Protein 3RKG (pdb70)

Sequence (258 aa):
KQLLSLKPISASDSSLFISSCTVFNSKGNIISMSEKFPKWSFLTEEHSLFPRDLRKKIDNSSIDIIPTTIMCKPNCIVINLLHIKALIERDKVYVFDTTNPSAAAKLSSVLMMYDLESKLSSTKNNSQFYEHRALESSIFINVMSSALETDFKLHSQIICIQILNDDLENEVNRLKLRHLLIKSKDLTLFYQKTLLIRDLLDELLENDDDLANMYLTVKKSSPKDNFSSDLEMLIETYYTQCCDEYVQQQSSESSLIQDIKSSTEEIVNIIILDANR

Organism: Saccharomyces cerevisiae (strain ATCC 204508 / S288c) (NCBI:txid559292)

B-factor: mean 26.26, std 14.29, range [9.57, 94.05]

CATH classification: 2.40.128.330 (+1 more: 1.20.58.340)

InterPro domains:
  IPR039204 Magnesium transporter MRS2-like [PF22099] (65-305)
  IPR039204 Magnesium transporter MRS2-like [PTHR13890] (59-361)
  IPR039204 Magnesium transporter MRS2-like [cd12823] (66-374)

Radius of gyration: 22.18 Å; Cα contacts (8 Å, |Δi|>4): 342; chains: 1; bounding box: 46×64×70 Å

Structure (mmCIF, N/CA/C/O backbone):
data_3RKG
#
_entry.id   3RKG
#
_cell.length_a   54.880
_cell.length_b   61.880
_cell.length_c   85.450
_cell.angle_alpha   90.00
_cell.angle_beta   90.00
_cell.angle_gamma   90.00
#
_symmetry.space_group_name_H-M   'P 21 21 21'
#
loop_
_entity.id
_entity.type
_entity.pdbx_description
1 polymer 'Magnesium transporter MRS2, mitochondrial'
2 non-polymer 1,2-ETHANEDIOL
3 water water
#
loop_
_atom_site.group_PDB
_atom_site.id
_atom_site.type_symbol
_atom_site.label_atom_id
_atom_site.label_alt_id
_atom_site.label_comp_id
_atom_site.label_asym_id
_atom_site.label_entity_id
_atom_site.label_seq_id
_atom_site.pdbx_PDB_ins_code
_atom_site.Cartn_x
_atom_site.Cartn_y
_atom_site.Cartn_z
_atom_site.occupancy
_atom_site.B_iso_or_equiv
_atom_site.auth_seq_id
_atom_site.auth_comp_id
_atom_site.auth_asym_id
_atom_site.auth_atom_id
_atom_site.pdbx_PDB_model_num
ATOM 1 N N . LYS A 1 1 ? -16.473 -28.934 -23.678 1.00 55.18 48 LYS A N 1
ATOM 2 C CA . LYS A 1 1 ? -16.535 -30.036 -24.630 1.00 59.08 48 LYS A CA 1
ATOM 3 C C . LYS A 1 1 ? -17.977 -30.390 -24.980 1.00 36.42 48 LYS A C 1
ATOM 4 O O . LYS A 1 1 ? -18.389 -30.285 -26.137 1.00 46.25 48 LYS A O 1
ATOM 10 N N . GLN A 1 2 ? -18.740 -30.807 -23.974 1.00 38.93 49 GLN A N 1
ATOM 11 C CA . GLN A 1 2 ? -20.103 -31.280 -24.193 1.00 29.31 49 GLN A CA 1
ATOM 12 C C . GLN A 1 2 ? -21.159 -30.389 -23.550 1.00 31.14 49 GLN A C 1
ATOM 13 O O . GLN A 1 2 ? -20.884 -29.658 -22.597 1.00 46.78 49 GLN A O 1
ATOM 19 N N . LEU A 1 3 ? -22.376 -30.469 -24.081 1.00 30.75 50 LEU A N 1
ATOM 20 C CA . LEU A 1 3 ? -23.498 -29.698 -23.562 1.00 36.17 50 LEU A CA 1
ATOM 21 C C . LEU A 1 3 ? -24.023 -30.301 -22.266 1.00 47.35 50 LEU A C 1
ATOM 22 O O . LEU A 1 3 ? -24.227 -31.513 -22.168 1.00 29.59 50 LEU A O 1
ATOM 27 N N . LEU A 1 4 ? -24.238 -29.447 -21.274 1.00 40.24 51 LEU A N 1
ATOM 28 C CA . LEU A 1 4 ? -24.823 -29.858 -20.007 1.00 31.92 51 LEU A CA 1
ATOM 29 C C . LEU A 1 4 ? -25.854 -28.811 -19.645 1.00 23.56 51 LEU A C 1
ATOM 30 O O . LEU A 1 4 ? -25.823 -27.702 -20.175 1.00 33.50 51 LEU A O 1
ATOM 35 N N . SER A 1 5 ? -26.770 -29.150 -18.747 1.00 26.32 52 SER A N 1
ATOM 36 C CA . SER A 1 5 ? -27.683 -28.148 -18.219 1.00 20.86 52 SER A CA 1
ATOM 37 C C . SER A 1 5 ? -26.865 -26.987 -17.660 1.00 23.74 52 SER A C 1
ATOM 38 O O . SER A 1 5 ? -25.855 -27.199 -16.989 1.00 21.39 52 SER A O 1
ATOM 41 N N . LEU A 1 6 ? -27.284 -25.765 -17.967 1.00 21.01 53 LEU A N 1
ATOM 42 C CA . LEU A 1 6 ? -26.580 -24.572 -17.509 1.00 18.07 53 LEU A CA 1
ATOM 43 C C . LEU A 1 6 ? -27.005 -24.201 -16.089 1.00 25.36 53 LEU A C 1
ATOM 44 O O . LEU A 1 6 ? -28.099 -24.556 -15.648 1.00 22.33 53 LEU A O 1
ATOM 49 N N . LYS A 1 7 ? -26.133 -23.496 -15.374 1.00 21.08 54 LYS A N 1
ATOM 50 C CA . LYS A 1 7 ? -26.486 -22.941 -14.074 1.00 20.77 54 LYS A CA 1
ATOM 51 C C . LYS A 1 7 ? -27.668 -21.994 -14.253 1.00 21.61 54 LYS A C 1
ATOM 52 O O . LYS A 1 7 ? -27.710 -21.233 -15.217 1.00 22.44 54 LYS A O 1
ATOM 58 N N . PRO A 1 8 ? -28.646 -22.050 -13.334 1.00 18.45 55 PRO A N 1
ATOM 59 C CA . PRO A 1 8 ? -29.818 -21.170 -13.419 1.00 20.16 55 PRO A CA 1
ATOM 60 C C . PRO A 1 8 ? -29.419 -19.697 -13.439 1.00 22.90 55 PRO A C 1
ATOM 61 O O . PRO A 1 8 ? -28.560 -19.292 -12.658 1.00 24.79 55 PRO A O 1
ATOM 65 N N . ILE A 1 9 ? -30.042 -18.916 -14.318 1.00 19.22 56 ILE A N 1
ATOM 66 C CA . ILE A 1 9 ? -29.775 -17.484 -14.434 1.00 19.19 56 ILE A CA 1
ATOM 67 C C . ILE A 1 9 ? -31.076 -16.705 -14.594 1.00 19.67 56 ILE A C 1
ATOM 68 O O . ILE A 1 9 ? -32.064 -17.242 -15.084 1.00 22.95 56 ILE A O 1
ATOM 73 N N . SER A 1 10 ? -31.071 -15.434 -14.198 1.00 24.92 57 SER A N 1
ATOM 74 C CA . SER A 1 10 ? -32.297 -14.640 -14.214 1.00 27.91 57 SER A CA 1
ATOM 75 C C . SER A 1 10 ? -32.715 -14.244 -15.630 1.00 24.79 57 SER A C 1
ATOM 76 O O . SER A 1 10 ? -33.899 -14.034 -15.899 1.00 41.87 57 SER A O 1
ATOM 79 N N . ALA A 1 11 ? -31.743 -14.157 -16.534 1.00 24.74 58 ALA A N 1
ATOM 80 C CA . ALA A 1 11 ? -32.022 -13.738 -17.905 1.00 31.80 58 ALA A CA 1
ATOM 81 C C . ALA A 1 11 ? -30.986 -14.279 -18.883 1.00 29.85 58 ALA A C 1
ATOM 82 O O . ALA A 1 11 ? -29.781 -14.149 -18.665 1.00 47.35 58 ALA A O 1
ATOM 84 N N . SER A 1 12 ? -31.462 -14.889 -19.963 1.00 32.70 59 SER A N 1
ATOM 85 C CA . SER A 1 12 ? -30.560 -15.509 -20.922 1.00 43.95 59 SER A CA 1
ATOM 86 C C . SER A 1 12 ? -29.725 -14.467 -21.666 1.00 44.86 59 SER A C 1
ATOM 87 O O . SER A 1 12 ? -28.772 -14.814 -22.356 1.00 26.41 59 SER A O 1
ATOM 90 N N . ASP A 1 13 ? -30.080 -13.193 -21.5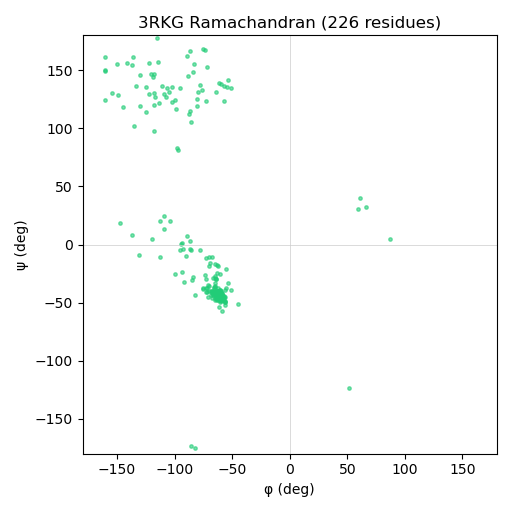17 1.00 50.29 60 ASP A N 1
ATOM 91 C CA . ASP A 1 13 ? -29.277 -12.113 -22.078 1.00 45.85 60 ASP A CA 1
ATOM 92 C C . ASP A 1 13 ? -27.897 -12.130 -21.429 1.00 40.74 60 ASP A C 1
ATOM 93 O O . ASP A 1 13 ? -26.945 -11.564 -21.953 1.00 28.77 60 ASP A O 1
ATOM 98 N N . SER A 1 14 ? -27.801 -12.793 -20.283 1.00 31.90 61 SER A N 1
ATOM 99 C CA A SER A 1 14 ? -26.550 -12.871 -19.540 0.55 29.77 61 SER A CA 1
ATOM 100 C CA B SER A 1 14 ? -26.548 -12.864 -19.542 0.45 29.99 61 SER A CA 1
ATOM 101 C C . SER A 1 14 ? -25.498 -13.723 -20.250 1.00 21.82 61 SER A C 1
ATOM 102 O O . SER A 1 14 ? -24.347 -13.773 -19.825 1.00 22.55 61 SER A O 1
ATOM 107 N N . LEU A 1 15 ? -25.896 -14.400 -21.327 1.00 18.07 62 LEU A N 1
ATOM 108 C CA . LEU A 1 15 ? -24.951 -15.189 -22.125 1.00 14.39 62 LEU A CA 1
ATOM 109 C C . LEU A 1 15 ? -24.248 -14.326 -23.175 1.00 14.48 62 LEU A C 1
ATOM 110 O O . LEU A 1 15 ? -23.347 -14.792 -23.883 1.00 14.68 62 LEU A O 1
ATOM 115 N N . PHE A 1 16 ? -24.667 -13.069 -23.267 1.00 14.81 63 PHE A N 1
ATOM 116 C CA . PHE A 1 16 ? -24.169 -12.147 -24.282 1.00 14.36 63 PHE A CA 1
ATOM 117 C C . PHE A 1 16 ? -23.552 -10.910 -23.652 1.00 16.12 63 PHE A C 1
ATOM 118 O O . PHE A 1 16 ? -23.868 -10.558 -22.518 1.00 20.11 63 PHE A O 1
ATOM 126 N N . ILE A 1 17 ? -22.653 -10.269 -24.393 1.00 15.06 64 ILE A N 1
ATOM 127 C CA . ILE A 1 17 ? -22.283 -8.890 -24.109 1.00 16.90 64 ILE A CA 1
ATOM 128 C C . ILE A 1 17 ? -22.898 -8.039 -25.210 1.00 17.27 64 ILE A C 1
ATOM 129 O O . ILE A 1 17 ? -23.162 -8.526 -26.309 1.00 21.03 64 ILE A O 1
ATOM 134 N N A SER A 1 18 ? -23.160 -6.779 -24.909 0.57 13.89 65 SER A N 1
ATOM 135 N N B SER A 1 18 ? -23.114 -6.766 -24.899 0.43 20.00 65 SER A N 1
ATOM 136 C CA A SER A 1 18 ? -23.737 -5.889 -25.899 0.57 16.71 65 SER A CA 1
ATOM 137 C CA B SER A 1 18 ? -23.774 -5.833 -25.805 0.43 17.99 65 SER A CA 1
ATOM 138 C C A SER A 1 18 ? -22.839 -4.680 -26.076 0.57 19.15 65 SER A C 1
ATOM 139 C C B SER A 1 18 ? -22.883 -4.616 -26.042 0.43 11.91 65 SER A C 1
ATOM 140 O O A SER A 1 18 ? -22.126 -4.279 -25.153 0.57 13.25 65 SER A O 1
ATOM 141 O O B SER A 1 18 ? -22.214 -4.143 -25.121 0.43 20.42 65 SER A O 1
ATOM 146 N N . CYS A 1 19 ? -22.867 -4.109 -27.272 1.00 14.04 66 CYS A N 1
ATOM 147 C CA . CYS A 1 19 ? -21.959 -3.015 -27.603 1.00 13.84 66 CYS A CA 1
ATOM 148 C C . CYS A 1 19 ? -22.394 -2.188 -28.802 1.00 13.89 66 CYS A C 1
ATOM 149 O O . CYS A 1 19 ? -23.331 -2.538 -29.525 1.00 16.05 66 CYS A O 1
ATOM 152 N N . THR A 1 20 ? -21.691 -1.080 -28.990 1.00 11.89 67 THR A N 1
ATOM 153 C CA . THR A 1 20 ? -21.820 -0.244 -30.173 1.00 12.93 67 THR A CA 1
ATOM 154 C C . THR A 1 20 ? -20.625 -0.550 -31.058 1.00 12.61 67 THR A C 1
ATOM 155 O O . THR A 1 20 ? -19.490 -0.670 -30.572 1.00 12.59 67 THR A O 1
ATOM 159 N N . VAL A 1 21 ? -20.883 -0.700 -32.352 1.00 12.76 68 VAL A N 1
ATOM 160 C CA . VAL A 1 21 ? -19.849 -1.064 -33.307 1.00 13.56 68 VAL A CA 1
ATOM 161 C C . VAL A 1 21 ? -19.650 0.031 -34.358 1.00 15.29 68 VAL A C 1
ATOM 162 O O . VAL A 1 21 ? -20.615 0.538 -34.941 1.00 15.67 68 VAL A O 1
ATOM 166 N N . PHE A 1 22 ? -18.388 0.402 -34.558 1.00 14.57 69 PHE A N 1
ATOM 167 C CA . PHE A 1 22 ? -17.982 1.371 -35.569 1.00 15.54 69 PHE A CA 1
ATOM 168 C C . PHE A 1 22 ? -17.303 0.630 -36.710 1.00 17.37 69 PHE A C 1
ATOM 169 O O . PHE A 1 22 ? -16.462 -0.235 -36.462 1.00 15.67 69 PHE A O 1
ATOM 177 N N . ASN A 1 23 ? -17.651 0.970 -37.951 1.00 16.32 70 ASN A N 1
ATOM 178 C CA . ASN A 1 23 ? -17.061 0.313 -39.111 1.00 18.29 70 ASN A CA 1
ATOM 179 C C . ASN A 1 23 ? -15.747 0.962 -39.541 1.00 18.79 70 ASN A C 1
ATOM 180 O O . ASN A 1 23 ? -15.234 1.850 -38.858 1.00 20.09 70 ASN A O 1
ATOM 185 N N . SER A 1 24 ? -15.209 0.520 -40.672 1.00 21.60 71 SER A N 1
ATOM 186 C CA . SER A 1 24 ? -13.895 0.969 -41.115 1.00 24.13 71 SER A CA 1
ATOM 187 C C . SER A 1 24 ? -13.910 2.426 -41.566 1.00 24.43 71 SER A C 1
ATOM 188 O O . SER A 1 24 ? -12.860 3.063 -41.655 1.00 30.27 71 SER A O 1
ATOM 191 N N . LYS A 1 25 ? -15.101 2.942 -41.863 1.00 22.58 72 LYS A N 1
ATOM 192 C CA . LYS A 1 25 ? -15.265 4.347 -42.222 1.00 24.74 72 LYS A CA 1
ATOM 193 C C . LYS A 1 25 ? -15.435 5.226 -40.991 1.00 26.16 72 LYS A C 1
ATOM 194 O O . LYS A 1 25 ? -15.508 6.448 -41.099 1.00 31.04 72 LYS A O 1
ATOM 200 N N . GLY A 1 26 ? -15.493 4.599 -39.820 1.00 21.00 73 GLY A N 1
ATOM 201 C CA . GLY A 1 26 ? -15.660 5.324 -38.574 1.00 19.90 73 GLY A CA 1
ATOM 202 C C . GLY A 1 26 ? -17.110 5.592 -38.217 1.00 21.41 73 GLY A C 1
ATOM 203 O O . GLY A 1 26 ? -17.393 6.273 -37.230 1.00 26.91 73 GLY A O 1
ATOM 204 N N . ASN A 1 27 ? -18.031 5.052 -39.011 1.00 19.78 74 ASN A N 1
ATOM 205 C CA . ASN A 1 27 ? -19.457 5.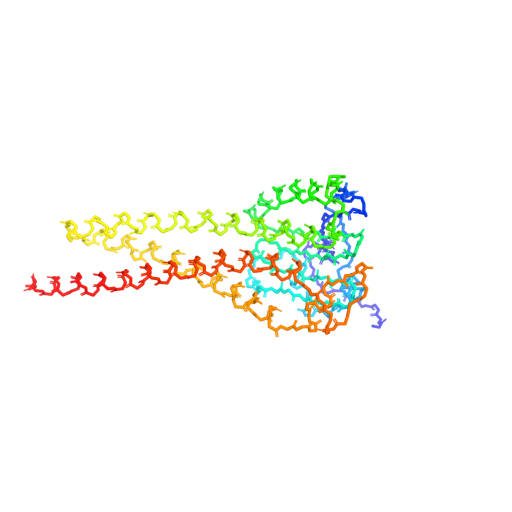234 -38.760 1.00 21.48 74 ASN A CA 1
ATOM 206 C C . ASN A 1 27 ? -20.026 4.167 -37.826 1.00 19.77 74 ASN A C 1
ATOM 207 O O . ASN A 1 27 ? -19.600 3.009 -37.854 1.00 19.26 74 ASN A O 1
ATOM 212 N N . ILE A 1 28 ? -20.981 4.565 -36.991 1.00 19.33 75 ILE A N 1
ATOM 213 C CA . ILE A 1 28 ? -21.696 3.626 -36.135 1.00 18.32 75 ILE A CA 1
ATOM 214 C C . ILE A 1 28 ? -22.644 2.789 -36.987 1.00 19.03 75 ILE A C 1
ATOM 215 O O . ILE A 1 28 ? -23.491 3.333 -37.705 1.00 23.48 75 ILE A O 1
ATOM 220 N N . ILE A 1 29 ? -22.492 1.469 -36.920 1.00 18.27 76 ILE A N 1
ATOM 221 C CA . ILE A 1 29 ? -23.312 0.572 -37.727 1.00 21.74 76 ILE A CA 1
ATOM 222 C C . ILE A 1 29 ? -24.266 -0.276 -36.892 1.00 24.21 76 ILE A C 1
ATOM 223 O O . ILE A 1 29 ? -25.157 -0.936 -37.433 1.00 28.71 76 ILE A O 1
ATOM 228 N N . SER A 1 30 ? -24.076 -0.260 -35.577 1.00 18.47 77 SER A N 1
ATOM 229 C CA . SER A 1 30 ? -25.000 -0.935 -34.674 1.00 20.72 77 SER A CA 1
ATOM 230 C C . SER A 1 30 ? -24.877 -0.396 -33.259 1.00 18.46 77 SER A C 1
ATOM 231 O O . SER A 1 30 ? -23.803 0.050 -32.846 1.00 18.22 77 SER A O 1
ATOM 234 N N . MET A 1 31 ? -25.994 -0.423 -32.537 1.00 18.67 78 MET A N 1
ATOM 235 C CA . MET A 1 31 ? -26.025 -0.128 -31.110 1.00 17.90 78 MET A CA 1
ATOM 236 C C . MET A 1 31 ? -26.772 -1.235 -30.373 1.00 15.86 78 MET A C 1
ATOM 237 O O . MET A 1 31 ? -27.705 -1.827 -30.908 1.00 20.89 78 MET A O 1
ATOM 242 N N . SER A 1 32 ? -26.346 -1.532 -29.151 1.00 21.30 79 SER A N 1
ATOM 243 C CA . SER A 1 32 ? -26.955 -2.612 -28.380 1.00 22.00 79 SER A CA 1
ATOM 244 C C . SER A 1 32 ? -26.838 -3.950 -29.109 1.00 20.48 79 SER A C 1
ATOM 245 O O . SER A 1 32 ? -27.701 -4.813 -28.968 1.00 25.55 79 SER A O 1
ATOM 248 N N . GLU A 1 33 ? -25.776 -4.130 -29.892 1.00 17.69 80 GLU A N 1
ATOM 249 C CA . GLU A 1 33 ? -25.602 -5.394 -30.603 1.00 18.96 80 GLU A CA 1
ATOM 250 C C . GLU A 1 33 ? -25.041 -6.469 -29.683 1.00 16.88 80 GLU A C 1
ATOM 251 O O . GLU A 1 33 ? -24.053 -6.252 -28.984 1.00 15.08 80 GLU A O 1
ATOM 257 N N . LYS A 1 34 ? -25.671 -7.637 -29.701 1.00 22.58 81 LYS A N 1
ATOM 258 C CA . LYS A 1 34 ? -25.291 -8.720 -28.810 1.00 18.61 81 LYS A CA 1
ATOM 259 C C . LYS A 1 34 ? -24.334 -9.710 -29.464 1.00 20.70 81 LYS A C 1
ATOM 260 O O . LYS A 1 34 ? -24.547 -10.147 -30.599 1.00 23.20 81 LYS A O 1
ATOM 266 N N . PHE A 1 35 ? -23.290 -10.068 -28.723 1.00 17.07 82 PHE A N 1
ATOM 267 C CA . PHE A 1 35 ? -22.339 -11.088 -29.133 1.00 18.34 82 PHE A CA 1
ATOM 268 C C . PHE A 1 35 ? -22.274 -12.141 -28.039 1.00 15.49 82 PHE A C 1
ATOM 269 O O . PHE A 1 35 ? -22.216 -11.798 -26.861 1.00 15.28 82 PHE A O 1
ATOM 277 N N . PRO A 1 36 ? -22.296 -13.428 -28.422 1.00 15.05 83 PRO A N 1
ATOM 278 C CA . PRO A 1 36 ? -22.150 -14.506 -27.433 1.00 14.29 83 PRO A CA 1
ATOM 279 C C . PRO A 1 36 ? -20.838 -14.303 -26.677 1.00 14.56 83 PRO A C 1
ATOM 280 O O . PRO A 1 36 ? -19.789 -14.221 -27.310 1.00 16.01 83 PRO A O 1
ATOM 284 N N . LYS A 1 37 ? -20.893 -14.212 -25.350 1.00 13.69 84 LYS A N 1
ATOM 285 C CA . LYS A 1 37 ? -19.768 -13.646 -24.597 1.00 13.16 84 LYS A CA 1
ATOM 286 C C . LYS A 1 37 ? -18.509 -14.507 -24.532 1.00 12.56 84 LYS A C 1
ATOM 287 O O . LYS A 1 37 ? -17.396 -13.990 -24.703 1.00 13.70 84 LYS A O 1
ATOM 293 N N . TRP A 1 38 ? -18.662 -15.803 -24.260 1.00 12.79 85 TRP A N 1
ATOM 294 C CA . TRP A 1 38 ? -17.509 -16.699 -24.190 1.00 14.35 85 TRP A CA 1
ATOM 295 C C . TRP A 1 38 ? -16.852 -16.836 -25.562 1.00 13.97 85 TRP A C 1
ATOM 296 O O . TRP A 1 38 ? -15.630 -16.853 -25.683 1.00 14.43 85 TRP A O 1
ATOM 307 N N . SER A 1 39 ? -17.675 -16.929 -26.599 1.00 14.37 86 SER A N 1
ATOM 308 C CA . SER A 1 39 ? -17.162 -17.002 -27.957 1.00 13.66 86 SER A CA 1
ATOM 309 C C . SER A 1 39 ? -16.430 -15.727 -28.333 1.00 14.82 86 SER A C 1
ATOM 310 O O . SER A 1 39 ? -15.346 -15.782 -28.908 1.00 16.62 86 SER A O 1
ATOM 313 N N . PHE A 1 40 ? -17.020 -14.579 -28.002 1.00 12.70 87 PHE A N 1
ATOM 314 C CA . PHE A 1 40 ? -16.413 -13.284 -28.312 1.00 12.27 87 PHE A CA 1
ATOM 315 C C . PH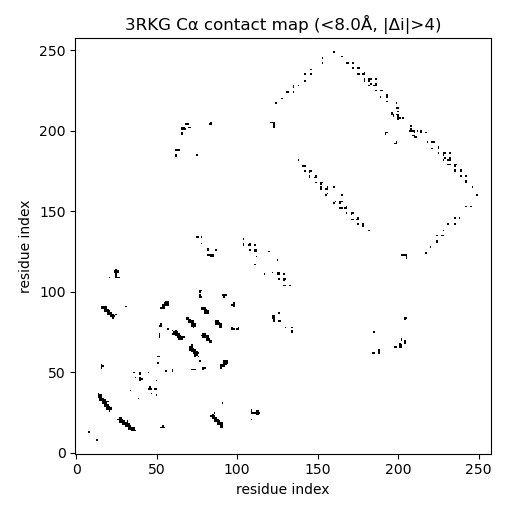E A 1 40 ? -15.038 -13.155 -27.647 1.00 14.46 87 PHE A C 1
ATOM 316 O O . PHE A 1 40 ? -14.072 -12.719 -28.273 1.00 15.17 87 PHE A O 1
ATOM 324 N N . LEU A 1 41 ? -14.944 -13.537 -26.377 1.00 12.68 88 LEU A N 1
ATOM 325 C CA . LEU A 1 41 ? -13.657 -13.514 -25.683 1.00 13.16 88 LEU A CA 1
ATOM 326 C C . LEU A 1 41 ? -12.614 -14.347 -26.427 1.00 12.74 88 LEU A C 1
ATOM 327 O O . LEU A 1 41 ? -11.514 -13.875 -26.716 1.00 15.85 88 LEU A O 1
ATOM 332 N N . THR A 1 42 ? -12.972 -15.589 -26.735 1.00 14.42 89 THR A N 1
ATOM 333 C CA . THR A 1 42 ? -12.092 -16.504 -27.448 1.00 17.41 89 THR A CA 1
ATOM 334 C C . THR A 1 42 ? -11.645 -15.931 -28.797 1.00 18.29 89 THR A C 1
ATOM 335 O O . THR A 1 42 ? -10.470 -16.000 -29.157 1.00 18.56 89 THR A O 1
ATOM 339 N N . GLU A 1 43 ? -12.584 -15.351 -29.537 1.00 17.08 90 GLU A N 1
ATOM 340 C CA A GLU A 1 43 ? -12.288 -14.803 -30.853 0.58 17.53 90 GLU A CA 1
ATOM 341 C CA B GLU A 1 43 ? -12.290 -14.792 -30.852 0.42 17.67 90 GLU A CA 1
ATOM 342 C C . GLU A 1 43 ? -11.260 -13.685 -30.773 1.00 17.03 90 GLU A C 1
ATOM 343 O O . GLU A 1 43 ? -10.478 -13.488 -31.707 1.00 18.89 90 GLU A O 1
ATOM 354 N N . HIS A 1 44 ? -11.277 -12.955 -29.659 1.00 15.73 91 HIS A N 1
ATOM 355 C CA . HIS A 1 44 ? -10.393 -11.808 -29.472 1.00 17.14 91 HIS A CA 1
ATOM 356 C C . HIS A 1 44 ? -9.224 -12.111 -28.542 1.00 16.57 91 HIS A C 1
ATOM 357 O O . HIS A 1 44 ? -8.601 -11.199 -27.997 1.00 20.01 91 HIS A O 1
ATOM 364 N N . SER A 1 45 ? -8.939 -13.403 -28.384 1.00 17.62 92 SER A N 1
ATOM 365 C CA . SER A 1 45 ? -7.771 -13.874 -27.650 1.00 17.70 92 SER A CA 1
ATOM 366 C C . SER A 1 45 ? -7.753 -13.449 -26.184 1.00 18.27 92 SER A C 1
ATOM 367 O O . SER A 1 45 ? -6.700 -13.086 -25.652 1.00 19.44 92 SER A O 1
ATOM 370 N N . LEU A 1 46 ? -8.917 -13.497 -25.544 1.00 17.50 93 LEU A N 1
ATOM 371 C CA . LEU A 1 46 ? -9.052 -13.208 -24.124 1.00 15.80 93 LEU A CA 1
ATOM 372 C C . LEU A 1 46 ? -9.554 -14.456 -23.408 1.00 14.97 93 LEU A C 1
ATOM 373 O O . LEU A 1 46 ? -10.316 -15.238 -23.974 1.00 20.15 93 LEU A O 1
ATOM 378 N N . PHE A 1 47 ? -9.120 -14.639 -22.166 1.00 13.83 94 PHE A N 1
ATOM 379 C CA . PHE A 1 47 ? -9.531 -15.785 -21.366 1.00 14.05 94 PHE A CA 1
ATOM 380 C C . PHE A 1 47 ? -10.803 -15.476 -20.591 1.00 14.80 94 PHE A C 1
ATOM 381 O O . PHE A 1 47 ? -11.170 -14.312 -20.435 1.00 16.59 94 PHE A O 1
ATOM 389 N N . PRO A 1 48 ? -11.487 -16.523 -20.109 1.00 14.36 95 PRO A N 1
ATOM 390 C CA . PRO A 1 48 ? -12.735 -16.310 -19.370 1.00 15.82 95 PRO A CA 1
ATOM 391 C C . PRO A 1 48 ? -12.589 -15.339 -18.197 1.00 16.25 95 PRO A C 1
ATOM 392 O O . PRO A 1 48 ? -13.525 -14.579 -17.916 1.00 18.34 95 PRO A O 1
ATOM 396 N N . ARG A 1 49 ? -11.432 -15.324 -17.539 1.00 16.09 96 ARG A N 1
ATOM 397 C CA . ARG A 1 49 ? -11.236 -14.386 -16.430 1.00 20.44 96 ARG A CA 1
ATOM 398 C C . ARG A 1 49 ? -11.137 -12.918 -16.886 1.00 20.08 96 ARG A C 1
ATOM 399 O O . ARG A 1 49 ? -11.198 -12.009 -16.059 1.00 28.09 96 ARG A O 1
ATOM 407 N N . ASP A 1 50 ? -11.013 -12.704 -18.198 1.00 17.14 97 ASP A N 1
ATOM 408 C CA . ASP A 1 50 ? -10.992 -11.360 -18.788 1.00 17.57 97 ASP A CA 1
ATOM 409 C C . ASP A 1 50 ? -12.397 -10.838 -19.090 1.00 13.85 97 ASP A C 1
ATOM 410 O O . ASP A 1 50 ? -12.538 -9.760 -19.666 1.00 14.45 97 ASP A O 1
ATOM 415 N N . LEU A 1 51 ? -13.434 -11.603 -18.746 1.00 12.71 98 LEU A N 1
ATOM 416 C CA . LEU A 1 51 ? -14.806 -11.173 -19.033 1.00 12.87 98 LEU A CA 1
ATOM 417 C C . LEU A 1 51 ? -15.094 -9.748 -18.540 1.00 12.64 98 LEU A C 1
ATOM 418 O O . LEU A 1 51 ? -15.762 -8.961 -19.224 1.00 13.40 98 LEU A O 1
ATOM 423 N N . ARG A 1 52 ? -14.573 -9.407 -17.364 1.00 12.01 99 ARG A N 1
ATOM 424 C CA . ARG A 1 52 ? -14.829 -8.094 -16.770 1.00 13.29 99 ARG A CA 1
ATOM 425 C C . ARG A 1 52 ? -14.265 -6.951 -17.619 1.00 12.35 99 ARG A C 1
ATOM 426 O O . ARG A 1 52 ? -14.664 -5.797 -17.465 1.00 14.05 99 ARG A O 1
ATOM 434 N N . LYS A 1 53 ? -13.345 -7.261 -18.524 1.00 11.14 100 LYS A N 1
ATOM 435 C CA A LYS A 1 53 ? -12.755 -6.217 -19.348 0.52 14.36 100 LYS A CA 1
ATOM 436 C CA B LYS A 1 53 ? -12.738 -6.240 -19.377 0.48 11.38 100 LYS A CA 1
ATOM 437 C C . LYS A 1 53 ? -13.681 -5.786 -20.487 1.00 12.05 100 LYS A C 1
ATOM 438 O O . LYS A 1 53 ? -13.442 -4.765 -21.128 1.00 11.73 100 LYS A O 1
ATOM 449 N N . ILE A 1 54 ? -14.749 -6.555 -20.724 1.00 11.70 101 ILE A N 1
ATOM 450 C CA . ILE A 1 54 ? -15.722 -6.215 -21.771 1.00 12.69 101 ILE A CA 1
ATOM 451 C C . ILE A 1 54 ? -17.197 -6.247 -21.328 1.00 13.51 101 ILE A C 1
ATOM 452 O O . ILE A 1 54 ? -18.076 -5.805 -22.075 1.00 14.34 101 ILE A O 1
ATOM 457 N N . ASP A 1 55 ? -17.479 -6.751 -20.131 1.00 13.57 102 ASP A N 1
ATOM 458 C CA . ASP A 1 55 ? -18.880 -6.904 -19.701 1.00 15.10 102 ASP A CA 1
ATOM 459 C C . ASP A 1 55 ? -19.508 -5.620 -19.137 1.00 17.06 102 ASP A C 1
ATOM 460 O O . ASP A 1 55 ? -18.896 -4.555 -19.155 1.00 15.94 102 ASP A O 1
ATOM 465 N N . ASN A 1 56 ? -20.739 -5.711 -18.645 1.00 18.86 103 ASN A N 1
ATOM 466 C CA . ASN A 1 56 ? -21.441 -4.495 -18.240 1.00 16.72 103 ASN A CA 1
ATOM 467 C C . ASN A 1 56 ? -21.219 -4.059 -16.790 1.00 21.42 103 ASN A C 1
ATOM 468 O O . ASN A 1 56 ? -21.847 -3.113 -16.326 1.00 20.82 103 ASN A O 1
ATOM 473 N N . SER A 1 57 ? -20.310 -4.734 -16.090 1.00 16.63 104 SER A N 1
ATOM 474 C CA . SER A 1 57 ? -19.998 -4.398 -14.705 1.00 19.84 104 SER A CA 1
ATOM 475 C C . SER A 1 57 ? -19.213 -3.095 -14.624 1.00 16.96 104 SER A C 1
ATOM 476 O O . SER A 1 57 ? -18.493 -2.730 -15.558 1.00 19.21 104 SER A O 1
ATOM 479 N N . SER A 1 58 ? -19.337 -2.398 -13.501 1.00 20.79 105 SER A N 1
ATOM 480 C CA . SER A 1 58 ? -18.712 -1.090 -13.365 1.00 37.49 105 SER A CA 1
ATOM 481 C C . SER A 1 58 ? -18.048 -0.918 -12.004 1.00 44.98 105 SER A C 1
ATOM 482 O O . SER A 1 58 ? -17.601 0.175 -11.657 1.00 62.87 105 SER A O 1
ATOM 485 N N . ILE A 1 59 ? -17.979 -2.004 -11.241 1.00 30.57 106 ILE A N 1
ATOM 486 C CA . ILE A 1 59 ? -17.289 -1.981 -9.956 1.00 46.24 106 ILE A CA 1
ATOM 487 C C . ILE A 1 59 ? -16.010 -2.817 -10.000 1.00 52.61 106 ILE A C 1
ATOM 488 O O . ILE A 1 59 ? -15.994 -3.925 -10.544 1.00 54.13 106 ILE A O 1
ATOM 493 N N . ASP A 1 60 ? -14.941 -2.269 -9.430 1.00 58.92 107 ASP A N 1
ATOM 494 C CA . ASP A 1 60 ? -13.652 -2.953 -9.367 1.00 50.87 107 ASP A CA 1
ATOM 495 C C . ASP A 1 60 ? -13.017 -3.143 -10.738 1.00 53.23 107 ASP A C 1
ATOM 496 O O . ASP A 1 60 ? -12.322 -4.129 -10.976 1.00 59.43 107 ASP A O 1
ATOM 501 N N . ILE A 1 61 ? -13.255 -2.199 -11.640 1.00 41.55 108 ILE A N 1
ATOM 502 C CA . ILE A 1 61 ? -12.641 -2.253 -12.956 1.00 41.71 108 ILE A CA 1
ATOM 503 C C . ILE A 1 61 ? -11.280 -1.566 -12.904 1.00 34.93 108 ILE A C 1
ATOM 504 O O . ILE A 1 61 ? -11.192 -0.355 -12.710 1.00 36.38 108 ILE A O 1
ATOM 509 N N . ILE A 1 62 ? -10.220 -2.352 -13.064 1.00 30.23 109 ILE A N 1
ATOM 510 C CA . ILE A 1 62 ? -8.855 -1.831 -13.062 1.00 31.35 109 ILE A CA 1
ATOM 511 C C . ILE A 1 62 ? -8.545 -1.192 -14.409 1.00 19.54 109 ILE A C 1
ATOM 512 O O . ILE A 1 62 ? -8.882 -1.756 -15.441 1.00 22.95 109 ILE A O 1
ATOM 517 N N . PRO A 1 63 ? -7.890 -0.015 -14.408 1.00 17.62 110 PRO A N 1
ATOM 518 C CA . PRO A 1 63 ? -7.514 0.565 -15.700 1.00 15.12 110 PRO A CA 1
ATOM 519 C C . PRO A 1 63 ? -6.570 -0.362 -16.450 1.00 13.91 110 PRO A C 1
ATOM 520 O O . PRO A 1 63 ? -5.657 -0.952 -15.864 1.00 14.97 110 PRO A O 1
ATOM 524 N N . THR A 1 64 ? -6.786 -0.476 -17.752 1.00 11.83 111 THR A N 1
ATOM 525 C CA A THR A 1 64 ? -6.062 -1.423 -18.590 0.42 15.65 111 THR A CA 1
ATOM 526 C CA B THR A 1 64 ? -5.908 -1.305 -18.553 0.58 13.19 111 THR A CA 1
ATOM 527 C C . THR A 1 64 ? -5.860 -0.867 -20.000 1.00 13.89 111 THR A C 1
ATOM 528 O O . THR A 1 64 ? -6.802 -0.295 -20.552 1.00 11.90 111 THR A O 1
ATOM 535 N N . ILE A 1 65 ? -4.683 -1.069 -20.579 1.00 14.10 112 ILE A N 1
ATOM 536 C CA . ILE A 1 65 ? -4.468 -0.877 -22.007 1.00 13.47 112 ILE A CA 1
ATOM 537 C C . ILE A 1 65 ? -3.665 -2.088 -22.468 1.00 13.75 112 ILE A C 1
ATOM 538 O O . ILE A 1 65 ? -2.460 -2.177 -22.213 1.00 19.60 112 ILE A O 1
ATOM 543 N N . MET A 1 66 ? -4.342 -3.043 -23.104 1.00 12.69 113 MET A N 1
ATOM 544 C CA . MET A 1 66 ? -3.701 -4.281 -23.549 1.00 12.73 113 MET A CA 1
ATOM 545 C C . MET A 1 66 ? -3.382 -4.149 -25.015 1.00 13.88 113 MET A C 1
ATOM 546 O O . MET A 1 66 ? -4.293 -4.039 -25.833 1.00 13.69 113 MET A O 1
ATOM 551 N N . CYS A 1 67 ? -2.096 -4.175 -25.345 1.00 13.60 114 CYS A N 1
ATOM 552 C CA . CYS A 1 67 ? -1.659 -3.958 -26.720 1.00 15.61 114 CYS A CA 1
ATOM 553 C C . CYS A 1 67 ? -1.418 -5.310 -27.373 1.00 17.72 114 CYS A C 1
ATOM 554 O O . CYS A 1 67 ? -0.289 -5.805 -27.399 1.00 17.63 114 CYS A O 1
ATOM 557 N N . LYS A 1 68 ? -2.497 -5.920 -27.867 1.00 13.92 115 LYS A N 1
ATOM 558 C CA . LYS A 1 68 ? -2.451 -7.250 -28.465 1.00 13.13 115 LYS A CA 1
ATOM 559 C C . LYS A 1 68 ? -2.102 -7.175 -29.950 1.00 15.36 115 LYS A C 1
ATOM 560 O O . LYS A 1 68 ? -2.161 -6.111 -30.552 1.00 14.50 115 LYS A O 1
ATOM 566 N N . PRO A 1 69 ? -1.748 -8.317 -30.558 1.00 14.58 116 PRO A N 1
ATOM 567 C CA . PRO A 1 69 ? -1.291 -8.255 -31.954 1.00 15.37 116 PRO A CA 1
ATOM 568 C C . PRO A 1 69 ? -2.268 -7.594 -32.926 1.00 14.88 116 PRO A C 1
ATOM 569 O O . PRO A 1 69 ? -1.820 -6.881 -33.834 1.00 17.40 116 PRO A O 1
ATOM 573 N N . ASN A 1 70 ? -3.568 -7.812 -32.746 1.00 15.41 117 ASN A N 1
ATOM 574 C CA . ASN A 1 70 ? -4.554 -7.300 -33.699 1.00 14.10 117 ASN A CA 1
ATOM 575 C C . ASN A 1 70 ? -5.563 -6.327 -33.090 1.00 12.74 117 ASN A C 1
ATOM 576 O O . ASN A 1 70 ? -6.492 -5.878 -33.760 1.00 15.08 117 ASN A O 1
ATOM 581 N N . CYS A 1 71 ? -5.383 -5.988 -31.820 1.00 12.36 118 CYS A N 1
ATOM 582 C CA . CYS A 1 71 ? -6.300 -5.045 -31.195 1.00 12.52 118 CYS A CA 1
ATOM 583 C C . CYS A 1 71 ? -5.719 -4.397 -29.952 1.00 11.28 118 CYS A C 1
ATOM 584 O O . CYS A 1 71 ? -4.754 -4.893 -29.367 1.00 11.91 118 CYS A O 1
ATOM 587 N N . ILE A 1 72 ? -6.314 -3.276 -29.562 1.00 11.81 119 ILE A N 1
ATOM 588 C CA . ILE A 1 72 ? -6.006 -2.637 -28.291 1.00 11.78 119 ILE A CA 1
ATOM 589 C C . ILE A 1 72 ? -7.252 -2.733 -27.419 1.00 10.77 119 ILE A C 1
ATOM 590 O O . ILE A 1 72 ? -8.332 -2.279 -27.813 1.00 12.23 119 ILE A O 1
ATOM 595 N N . VAL A 1 73 ? -7.116 -3.356 -26.252 1.00 10.62 120 VAL A N 1
ATOM 596 C CA . VAL A 1 73 ? -8.228 -3.453 -25.304 1.00 11.38 120 VAL A CA 1
ATOM 597 C C . VAL A 1 73 ? -8.047 -2.378 -24.232 1.00 11.28 120 VAL A C 1
ATOM 598 O O . VAL A 1 73 ? -7.004 -2.293 -23.587 1.00 13.79 120 VAL A O 1
ATOM 602 N N . ILE A 1 74 ? -9.063 -1.545 -24.058 1.00 10.55 121 ILE A N 1
ATOM 603 C CA . ILE A 1 74 ? -8.981 -0.414 -23.146 1.00 10.42 121 ILE A CA 1
ATOM 604 C C . ILE A 1 74 ? -10.068 -0.463 -22.094 1.00 10.65 121 ILE A C 1
ATOM 605 O O . ILE A 1 74 ? -11.239 -0.630 -22.411 1.00 11.76 121 ILE A O 1
ATOM 610 N N . ASN A 1 75 ? -9.671 -0.326 -20.832 1.00 10.11 122 ASN A N 1
ATOM 611 C CA . ASN A 1 75 ? -10.615 -0.029 -19.754 1.00 10.68 122 ASN A CA 1
ATOM 612 C C . ASN A 1 75 ? -10.109 1.229 -19.060 1.00 10.31 122 ASN A C 1
ATOM 613 O O . ASN A 1 75 ? -9.043 1.204 -18.440 1.00 11.11 122 ASN A O 1
ATOM 618 N N . LEU A 1 76 ? -10.861 2.320 -19.149 1.00 10.19 123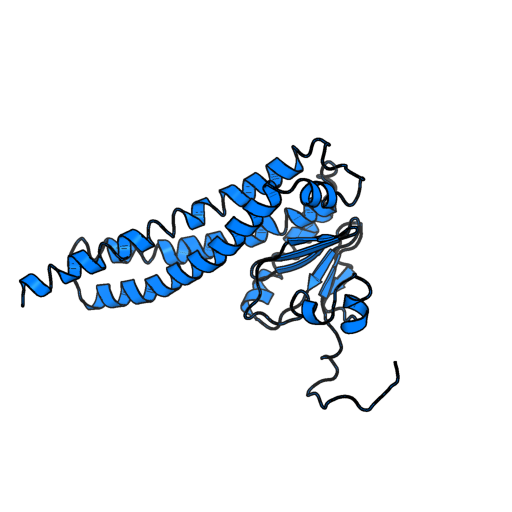 LEU A N 1
ATOM 619 C CA . LEU A 1 76 ? -10.513 3.567 -18.465 1.00 10.85 123 LEU A CA 1
ATOM 620 C C . LEU A 1 76 ? -11.796 4.238 -18.027 1.00 11.23 123 LEU A C 1
ATOM 621 O O . LEU A 1 76 ? -12.627 4.597 -18.864 1.00 11.12 123 LEU A O 1
ATOM 626 N N . LEU A 1 77 ? -11.953 4.416 -16.717 1.00 11.88 124 LEU A N 1
ATOM 627 C CA . LEU A 1 77 ? -13.164 5.013 -16.157 1.00 11.63 124 LEU A CA 1
ATOM 628 C C . LEU A 1 77 ? -14.418 4.316 -16.691 1.00 13.48 124 LEU A C 1
ATOM 629 O O . LEU A 1 77 ? -14.564 3.105 -16.545 1.00 14.73 124 LEU A O 1
ATOM 634 N N . HIS A 1 78 ? -15.319 5.075 -17.306 1.00 11.82 125 HIS A N 1
ATOM 635 C CA . HIS A 1 78 ? -16.576 4.531 -17.810 1.00 13.01 125 HIS A CA 1
ATOM 636 C C . HIS A 1 78 ? -16.427 3.775 -19.127 1.00 11.31 125 HIS A C 1
ATOM 637 O O . HIS A 1 78 ? -17.401 3.199 -19.624 1.00 13.21 125 HIS A O 1
ATOM 644 N N . ILE A 1 79 ? -15.225 3.778 -19.692 1.00 10.50 126 ILE A N 1
ATOM 645 C CA . ILE A 1 79 ? -15.030 3.225 -21.031 1.00 10.07 126 ILE A CA 1
ATOM 646 C C . ILE A 1 79 ? -14.399 1.833 -21.046 1.00 10.08 126 ILE A C 1
ATOM 647 O O . ILE A 1 79 ? -13.307 1.626 -20.517 1.00 11.40 126 ILE A O 1
ATOM 652 N N . LYS A 1 80 ? -15.101 0.887 -21.662 1.00 10.11 127 LYS A N 1
ATOM 653 C CA . LYS A 1 80 ? -14.502 -0.379 -22.072 1.00 9.66 127 LYS A CA 1
ATOM 654 C C . LYS A 1 80 ? -14.606 -0.432 -23.585 1.00 10.52 127 LYS A C 1
ATOM 655 O O . LYS A 1 80 ? -15.692 -0.256 -24.138 1.00 10.45 127 LYS A O 1
ATOM 661 N N . ALA A 1 81 ? -13.486 -0.675 -24.257 1.00 9.57 128 ALA A N 1
ATOM 662 C CA . ALA A 1 81 ? -13.469 -0.661 -25.713 1.00 9.86 128 ALA A CA 1
ATOM 663 C C . ALA A 1 81 ? -12.422 -1.610 -26.268 1.00 10.19 128 ALA A C 1
ATOM 664 O O . ALA A 1 81 ? -11.436 -1.944 -25.601 1.00 11.12 128 ALA A O 1
ATOM 666 N N . LEU A 1 82 ? -12.645 -2.048 -27.500 1.00 9.80 129 LEU A N 1
ATOM 667 C CA . LEU A 1 82 ? -11.684 -2.890 -28.192 1.00 9.91 129 LEU A CA 1
ATOM 668 C C . LEU A 1 82 ? -11.477 -2.244 -29.555 1.00 10.81 129 LEU A C 1
ATOM 669 O O . LEU A 1 82 ? -12.432 -2.076 -30.326 1.00 12.46 129 LEU A O 1
ATOM 674 N N . ILE A 1 83 ? -10.236 -1.847 -29.826 1.00 10.82 130 ILE A N 1
ATOM 675 C CA . ILE A 1 83 ? -9.892 -1.124 -31.045 1.00 10.92 130 ILE A CA 1
ATOM 676 C C . ILE A 1 83 ? -9.122 -2.026 -32.001 1.00 13.18 130 ILE A C 1
ATOM 677 O O . ILE A 1 83 ? -8.119 -2.630 -31.617 1.00 12.29 130 ILE A O 1
ATOM 682 N N . GLU A 1 84 ? -9.595 -2.115 -33.243 1.00 12.86 131 GLU A N 1
ATOM 683 C CA . GLU A 1 84 ? -8.873 -2.800 -34.312 1.00 12.54 131 GLU A CA 1
ATOM 684 C C . GLU A 1 84 ? -8.487 -1.777 -35.372 1.00 14.71 131 GLU A C 1
ATOM 685 O O . GLU A 1 84 ? -8.803 -0.594 -35.245 1.00 14.94 131 GLU A O 1
ATOM 691 N N . ARG A 1 85 ? -7.784 -2.218 -36.411 1.00 14.56 132 ARG A N 1
ATOM 692 C CA . ARG A 1 85 ? -7.322 -1.287 -37.437 1.00 15.20 132 ARG A CA 1
ATOM 693 C C . ARG A 1 85 ? -8.476 -0.737 -38.280 1.00 17.05 132 ARG A C 1
ATOM 694 O O . ARG A 1 85 ? -8.314 0.263 -38.967 1.00 18.10 132 ARG A O 1
ATOM 702 N N . ASP A 1 86 ? -9.636 -1.389 -38.218 1.00 15.92 133 ASP A N 1
ATOM 703 C CA . ASP A 1 86 ? -10.754 -1.054 -39.101 1.00 19.95 133 ASP A CA 1
ATOM 704 C C . ASP A 1 86 ? -12.114 -1.262 -38.431 1.00 17.55 133 ASP A C 1
ATOM 705 O O . ASP A 1 86 ? -13.145 -1.343 -39.106 1.00 23.16 133 ASP A O 1
ATOM 710 N N . LYS A 1 87 ? -12.117 -1.331 -37.102 1.00 16.91 134 LYS A N 1
ATOM 711 C CA . LYS A 1 87 ? -13.350 -1.505 -36.347 1.00 14.75 134 LYS A CA 1
ATOM 712 C C . LYS A 1 87 ? -13.124 -1.061 -34.909 1.00 13.80 134 LYS A C 1
ATOM 713 O O . LYS A 1 87 ? -12.010 -1.146 -34.409 1.00 14.61 134 LYS A O 1
ATOM 719 N N . VAL A 1 88 ? -14.169 -0.569 -34.247 1.00 13.44 135 VAL A N 1
ATOM 720 C CA . VAL A 1 88 ? -14.108 -0.312 -32.812 1.00 12.32 135 VAL A CA 1
ATOM 721 C C . VAL A 1 88 ? -15.369 -0.863 -32.153 1.00 10.92 135 VAL A C 1
ATOM 722 O O . VAL A 1 88 ? -16.476 -0.695 -32.679 1.00 12.39 135 VAL A O 1
ATOM 726 N N . TYR A 1 89 ? -15.194 -1.532 -31.015 1.00 11.89 136 TYR A N 1
ATOM 727 C CA . TYR A 1 89 ? -16.311 -1.939 -30.165 1.00 11.35 136 TYR A CA 1
ATOM 728 C C . TYR A 1 89 ? -16.275 -1.082 -28.904 1.00 10.35 136 TYR A C 1
ATOM 729 O O . TYR A 1 89 ? -15.228 -0.986 -28.261 1.00 12.43 136 TYR A O 1
ATOM 738 N N . VAL A 1 90 ? -17.403 -0.474 -28.546 1.00 11.23 137 VAL A N 1
ATOM 739 C CA . VAL A 1 90 ? -17.527 0.193 -27.249 1.00 11.31 137 VAL A CA 1
ATOM 740 C C . VAL A 1 90 ? -18.629 -0.505 -26.462 1.00 9.64 137 VAL A C 1
ATOM 741 O O . VAL A 1 90 ? -19.769 -0.578 -26.912 1.00 11.87 137 VAL A O 1
ATOM 745 N N . PHE A 1 91 ? -18.276 -1.057 -25.304 1.00 10.24 138 PHE A N 1
ATOM 746 C CA . PHE A 1 91 ? -19.160 -1.983 -24.598 1.00 10.73 138 PHE A CA 1
ATOM 747 C C . PHE A 1 91 ? -20.196 -1.280 -23.728 1.00 11.91 138 PHE A C 1
ATOM 748 O O . PHE A 1 91 ? -19.944 -0.188 -23.207 1.00 12.24 138 PHE A O 1
ATOM 756 N N . ASP A 1 92 ? -21.364 -1.908 -23.602 1.00 13.14 139 ASP A N 1
ATOM 757 C CA . ASP A 1 92 ? -22.462 -1.355 -22.814 1.00 14.61 139 ASP A CA 1
ATOM 758 C C . ASP A 1 92 ? -22.196 -1.465 -21.318 1.00 18.05 139 ASP A C 1
ATOM 759 O O . ASP A 1 92 ? -21.303 -2.192 -20.881 1.00 15.48 139 ASP A O 1
ATOM 764 N N . THR A 1 93 ? -23.006 -0.760 -20.537 1.00 14.83 140 THR A N 1
ATOM 765 C CA . THR A 1 93 ? -22.865 -0.719 -19.089 1.00 18.18 140 THR A CA 1
ATOM 766 C C . THR A 1 93 ? -24.231 -0.733 -18.413 1.00 21.49 140 THR A C 1
ATOM 767 O O . THR A 1 93 ? -25.230 -0.343 -19.014 1.00 24.95 140 THR A O 1
ATOM 771 N N . THR A 1 94 ? -24.279 -1.184 -17.162 1.00 24.37 141 THR A N 1
ATOM 772 C CA . THR A 1 94 ? -25.508 -1.088 -16.378 1.00 30.74 141 THR A CA 1
ATOM 773 C C . THR A 1 94 ? -25.512 0.172 -15.512 1.00 30.91 141 THR A C 1
ATOM 774 O O . THR A 1 94 ? -26.506 0.481 -14.862 1.00 33.58 141 THR A O 1
ATOM 778 N N . ASN A 1 95 ? -24.402 0.904 -15.516 1.00 23.01 142 ASN A N 1
ATOM 779 C CA . ASN A 1 95 ? -24.283 2.117 -14.712 1.00 20.04 142 ASN A CA 1
ATOM 780 C C . ASN A 1 95 ? -24.829 3.319 -15.464 1.00 19.04 142 ASN A C 1
ATOM 781 O O . ASN A 1 95 ? -24.295 3.696 -16.497 1.00 16.41 142 ASN A O 1
ATOM 786 N N . PRO A 1 96 ? -25.912 3.921 -14.953 1.00 20.85 143 PRO A N 1
ATOM 787 C CA . PRO A 1 96 ? -26.557 5.039 -15.654 1.00 22.44 143 PRO A CA 1
ATOM 788 C C . PRO A 1 96 ? -25.621 6.213 -15.908 1.00 21.92 143 PRO A C 1
ATOM 789 O O . PRO A 1 96 ? -25.616 6.748 -17.017 1.00 18.50 143 PRO A O 1
ATOM 793 N N . SER A 1 97 ? -24.845 6.614 -14.906 1.00 19.97 144 SER A N 1
ATOM 794 C CA . SER A 1 97 ? -23.901 7.712 -15.079 1.00 20.18 144 SER A CA 1
ATOM 795 C C . SER A 1 97 ? -22.918 7.421 -16.208 1.00 17.23 144 SER A C 1
ATOM 796 O O . SER A 1 97 ? -22.635 8.279 -17.044 1.00 16.06 144 SER A O 1
ATOM 799 N N . ALA A 1 98 ? -22.398 6.199 -16.229 1.00 16.45 145 ALA A N 1
ATOM 800 C CA . ALA A 1 98 ? -21.448 5.798 -17.260 1.00 13.30 145 ALA A CA 1
ATOM 801 C C . ALA A 1 98 ? -22.121 5.817 -18.638 1.00 11.97 145 ALA A C 1
ATOM 802 O O . ALA A 1 98 ? -21.542 6.293 -19.619 1.00 12.46 145 ALA A O 1
ATOM 804 N N . ALA A 1 99 ? -23.354 5.325 -18.705 1.00 12.40 146 ALA A N 1
ATOM 805 C CA . ALA A 1 99 ? -24.088 5.296 -19.969 1.00 13.78 146 ALA A CA 1
ATOM 806 C C . ALA A 1 99 ? -24.248 6.706 -20.547 1.00 12.64 146 ALA A C 1
ATOM 807 O O . ALA A 1 99 ? -24.105 6.912 -21.755 1.00 14.46 146 ALA A O 1
ATOM 809 N N . ALA A 1 100 ? -24.544 7.677 -19.687 1.00 13.66 147 ALA A N 1
ATOM 810 C CA . ALA A 1 100 ? -24.682 9.055 -20.147 1.00 15.94 147 ALA A CA 1
ATOM 811 C C . ALA A 1 100 ? -23.368 9.565 -20.738 1.00 14.19 147 ALA A C 1
ATOM 812 O O . ALA A 1 100 ? -23.362 10.196 -21.796 1.00 15.92 147 ALA A O 1
ATOM 814 N N . LYS A 1 101 ? -22.253 9.287 -20.061 1.00 13.08 148 LYS A N 1
ATOM 815 C CA . LYS A 1 101 ? -20.949 9.721 -20.569 1.00 12.35 148 LYS A CA 1
ATOM 816 C C . LYS A 1 101 ? -20.601 9.003 -21.874 1.00 13.26 148 LYS A C 1
ATOM 817 O O . LYS A 1 101 ? -20.017 9.593 -22.778 1.00 13.85 148 LYS A O 1
ATOM 823 N N . LEU A 1 102 ? -20.957 7.725 -21.969 1.00 12.47 149 LEU A N 1
ATOM 824 C CA . LEU A 1 102 ? -20.667 6.952 -23.176 1.00 12.60 149 LEU A CA 1
ATOM 825 C C . LEU A 1 102 ? -21.405 7.496 -24.397 1.00 12.66 149 LEU A C 1
ATOM 826 O O . LEU A 1 102 ? -20.930 7.378 -25.529 1.00 13.93 149 LEU A O 1
ATOM 831 N N . SER A 1 103 ? -22.565 8.099 -24.172 1.00 14.51 150 SER A N 1
ATOM 832 C CA A SER A 1 103 ? -23.330 8.660 -25.282 0.56 14.75 150 SER A CA 1
ATOM 833 C CA B SER A 1 103 ? -23.341 8.688 -25.260 0.44 21.34 150 SER A CA 1
ATOM 834 C C . SER A 1 103 ? -22.580 9.828 -25.936 1.00 15.17 150 SER A C 1
ATOM 835 O O . SER A 1 103 ? -22.634 10.004 -27.159 1.00 15.84 150 SER A O 1
ATOM 840 N N . VAL A 1 104 ? -21.874 10.612 -25.130 1.00 13.94 151 VAL A N 1
ATOM 841 C CA . VAL A 1 104 ? -21.074 11.719 -25.653 1.00 15.40 151 VAL A CA 1
ATOM 842 C C . VAL A 1 104 ? -19.830 11.172 -26.356 1.00 14.91 151 VAL A C 1
ATOM 843 O O . VAL A 1 104 ? -19.450 11.647 -27.426 1.00 16.50 151 VAL A O 1
ATOM 847 N N . LEU A 1 105 ? -19.208 10.160 -25.764 1.00 13.01 152 LEU A N 1
ATOM 848 C CA . LEU A 1 105 ? -18.081 9.493 -26.415 1.00 13.23 152 LEU A CA 1
ATOM 849 C C . LEU A 1 105 ? -18.441 8.983 -27.813 1.00 13.67 152 LEU A C 1
ATOM 850 O O . LEU A 1 105 ? -17.676 9.162 -28.759 1.00 14.31 152 LEU A O 1
ATOM 855 N N A MET A 1 106 ? -19.596 8.331 -27.933 0.66 13.40 153 MET A N 1
ATOM 856 N N B MET A 1 106 ? -19.600 8.353 -27.949 0.34 16.95 153 MET A N 1
ATOM 857 C CA A MET A 1 106 ? -20.027 7.790 -29.224 0.66 21.53 153 MET A CA 1
ATOM 858 C CA B MET A 1 106 ? -19.979 7.784 -29.239 0.34 15.03 153 MET A CA 1
ATOM 859 C C A MET A 1 106 ? -20.039 8.874 -30.290 0.66 16.14 153 MET A C 1
ATOM 860 C C B MET A 1 106 ? -20.109 8.851 -30.325 0.34 22.92 153 MET A C 1
ATOM 861 O O A MET A 1 106 ? -19.519 8.689 -31.388 0.66 17.85 153 MET A O 1
ATOM 862 O O B MET A 1 106 ? -19.718 8.635 -31.472 0.34 15.29 153 MET A O 1
ATOM 871 N N . TYR A 1 107 ? -20.643 10.008 -29.951 1.00 16.34 154 TYR A N 1
ATOM 872 C CA . TYR A 1 107 ? -20.751 11.135 -30.864 1.00 17.57 154 TYR A CA 1
ATOM 873 C C . TYR A 1 107 ? -19.370 11.650 -31.270 1.00 16.50 154 TYR A C 1
ATOM 874 O O . TYR A 1 107 ? -19.090 11.850 -32.458 1.00 17.27 154 TYR A O 1
ATOM 883 N N . ASP A 1 108 ? -18.508 11.873 -30.281 1.00 17.17 155 ASP A N 1
ATOM 884 C CA . ASP A 1 108 ? -17.195 12.460 -30.538 1.00 18.45 155 ASP A CA 1
ATOM 885 C C . ASP A 1 108 ? -16.300 11.474 -31.285 1.00 16.41 155 ASP A C 1
ATOM 886 O O . ASP A 1 108 ? -15.549 11.845 -32.191 1.00 19.82 155 ASP A O 1
ATOM 891 N N . LEU A 1 109 ? -16.386 10.208 -30.893 1.00 16.14 156 LEU A N 1
ATOM 892 C CA . LEU A 1 109 ? -15.596 9.157 -31.510 1.00 18.25 156 LEU A CA 1
ATOM 893 C C . LEU A 1 109 ? -15.987 9.007 -32.980 1.00 17.86 156 LEU A C 1
ATOM 894 O O . LEU A 1 109 ? -15.125 8.904 -33.857 1.00 18.56 156 LEU A O 1
ATOM 899 N N . GLU A 1 110 ? -17.287 9.013 -33.257 1.00 15.79 157 GLU A N 1
ATOM 900 C CA . GLU A 1 110 ? -17.736 8.887 -34.639 1.00 18.29 157 GLU A CA 1
ATOM 901 C C . GLU A 1 110 ? -17.221 10.047 -35.481 1.00 20.14 157 GLU A C 1
ATOM 902 O O . GLU A 1 110 ? -16.762 9.859 -36.610 1.00 22.19 157 GLU A O 1
ATOM 908 N N . SER A 1 111 ? -17.288 11.244 -34.916 1.00 18.05 158 SER A N 1
ATOM 909 C CA . SER A 1 111 ? -16.804 12.437 -35.593 1.00 17.49 158 SER A CA 1
ATOM 910 C C . SER A 1 111 ? -15.320 12.345 -35.938 1.00 21.59 158 SER A C 1
ATOM 911 O O . SER A 1 111 ? -14.922 12.611 -37.073 1.00 23.83 158 SER A O 1
ATOM 914 N N . LYS A 1 112 ? -14.504 11.961 -34.960 1.00 19.39 159 LYS A N 1
ATOM 915 C CA . LYS A 1 112 ? -13.055 11.968 -35.136 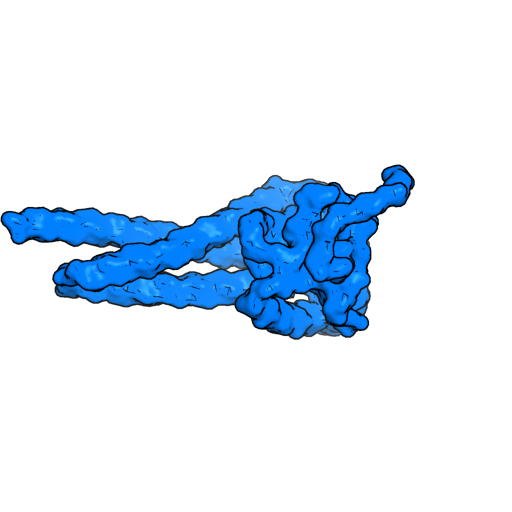1.00 22.17 159 LYS A CA 1
ATOM 916 C C . LYS A 1 112 ? -12.592 10.801 -36.001 1.00 25.92 159 LYS A C 1
ATOM 917 O O . LYS A 1 112 ? -11.675 10.929 -36.816 1.00 24.23 159 LYS A O 1
ATOM 923 N N . LEU A 1 113 ? -13.247 9.665 -35.822 1.00 20.34 160 LEU A N 1
ATOM 924 C CA . LEU A 1 113 ? -12.864 8.443 -36.503 1.00 20.61 160 LEU A CA 1
ATOM 925 C C . LEU A 1 113 ? -13.240 8.496 -37.977 1.00 29.43 160 LEU A C 1
ATOM 926 O O . LEU A 1 113 ? -12.494 8.015 -38.829 1.00 25.98 160 LEU A O 1
ATOM 931 N N . SER A 1 114 ? -14.389 9.094 -38.276 1.00 29.13 161 SER A N 1
ATOM 932 C CA . SER A 1 114 ? -14.913 9.109 -39.638 1.00 37.71 161 SER A CA 1
ATOM 933 C C . SER A 1 114 ? -14.441 10.319 -40.435 1.00 46.44 161 SER A C 1
ATOM 934 O O . SER A 1 114 ? -14.650 10.390 -41.644 1.00 43.44 161 SER A O 1
ATOM 937 N N . SER A 1 115 ? -13.807 11.265 -39.752 1.00 41.77 162 SER A N 1
ATOM 938 C CA . SER A 1 115 ? -13.374 12.513 -40.377 1.00 48.04 162 SER A CA 1
ATOM 939 C C . SER A 1 115 ? -12.579 12.289 -41.660 1.00 48.66 162 SER A C 1
ATOM 940 O O . SER A 1 115 ? -11.687 11.442 -41.711 1.00 51.94 162 SER A O 1
ATOM 943 N N . THR A 1 116 ? -12.912 13.056 -42.694 1.00 55.24 163 THR A N 1
ATOM 944 C CA . THR A 1 116 ? -12.169 13.019 -43.948 1.00 48.85 163 THR A CA 1
ATOM 945 C C . THR A 1 116 ? -11.102 14.108 -43.962 1.00 55.10 163 THR A C 1
ATOM 946 O O . THR A 1 116 ? -10.364 14.257 -44.936 1.00 60.00 163 THR A O 1
ATOM 950 N N . LYS A 1 117 ? -11.030 14.867 -42.873 1.00 52.95 164 LYS A N 1
ATOM 951 C CA . LYS A 1 117 ? -10.038 15.925 -42.737 1.00 52.94 164 LYS A CA 1
ATOM 952 C C . LYS A 1 117 ? -8.785 15.374 -42.061 1.00 52.51 164 LYS A C 1
ATOM 953 O O . LYS A 1 117 ? -7.667 15.813 -42.341 1.00 58.45 164 LYS A O 1
ATOM 959 N N . ASN A 1 118 ? -8.983 14.406 -41.172 1.00 55.06 165 ASN A N 1
ATOM 960 C CA . ASN A 1 118 ? -7.876 13.739 -40.501 1.00 53.26 165 ASN A CA 1
ATOM 961 C C . ASN A 1 118 ? -7.516 12.429 -41.192 1.00 52.96 165 ASN A C 1
ATOM 962 O O . ASN A 1 118 ? -7.932 11.353 -40.757 1.00 55.51 165 ASN A O 1
ATOM 967 N N . ASN A 1 119 ? -6.744 12.522 -42.270 1.00 58.30 166 ASN A N 1
ATOM 968 C CA . ASN A 1 119 ? -6.253 11.335 -42.961 1.00 53.30 166 ASN A CA 1
ATOM 969 C C . ASN A 1 119 ? -4.756 11.160 -42.751 1.00 51.83 166 ASN A C 1
ATOM 970 O O . ASN A 1 119 ? -4.103 10.375 -43.440 1.00 56.86 166 ASN A O 1
ATOM 975 N N . SER A 1 120 ? -4.220 11.903 -41.788 1.00 53.78 167 SER A N 1
ATOM 976 C CA . SER A 1 120 ? -2.812 11.801 -41.428 1.00 49.34 167 SER A CA 1
ATOM 977 C C . SER A 1 120 ? -2.608 10.815 -40.279 1.00 53.04 167 SER A C 1
ATOM 978 O O . SER A 1 120 ? -1.530 10.239 -40.117 1.00 59.07 167 SER A O 1
ATOM 981 N N . GLN A 1 121 ? -3.660 10.610 -39.498 1.00 54.14 168 GLN A N 1
ATOM 982 C CA . GLN A 1 121 ? -3.579 9.785 -38.306 1.00 38.05 168 GLN A CA 1
ATOM 983 C C . GLN A 1 121 ? -4.250 8.424 -38.536 1.00 33.86 168 GLN A C 1
ATOM 984 O O . GLN A 1 121 ? -5.371 8.359 -39.041 1.00 30.58 168 GLN A O 1
ATOM 990 N N . PHE A 1 122 ? -3.553 7.346 -38.183 1.00 23.27 169 PHE A N 1
ATOM 991 C CA . PHE A 1 122 ? -4.110 5.999 -38.268 1.00 17.24 169 PHE A CA 1
ATOM 992 C C . PHE A 1 122 ? -5.442 5.858 -37.531 1.00 16.55 169 PHE A C 1
ATOM 993 O O . PHE A 1 122 ? -5.635 6.411 -36.448 1.00 16.58 169 PHE A O 1
ATOM 1001 N N . TYR A 1 123 ? -6.347 5.095 -38.130 1.00 17.10 170 TYR A N 1
ATOM 1002 C CA . TYR A 1 123 ? -7.663 4.812 -37.565 1.00 14.13 170 TYR A CA 1
ATOM 1003 C C . TYR A 1 123 ? -7.589 4.462 -36.077 1.00 15.79 170 TYR A C 1
ATOM 1004 O O . TYR A 1 123 ? -8.301 5.042 -35.248 1.00 14.45 170 TYR A O 1
ATOM 1013 N N . GLU A 1 124 ? -6.727 3.512 -35.731 1.00 12.95 171 GLU A N 1
ATOM 1014 C CA . GLU A 1 124 ? -6.689 3.013 -34.358 1.00 12.47 171 GLU A CA 1
ATOM 1015 C C . GLU A 1 124 ? -6.239 4.100 -33.369 1.00 12.68 171 GLU A C 1
ATOM 1016 O O . GLU A 1 124 ? -6.627 4.091 -32.195 1.00 12.65 171 GLU A O 1
ATOM 1022 N N . HIS A 1 125 ? -5.428 5.036 -33.850 1.00 11.95 172 HIS A N 1
ATOM 1023 C CA . HIS A 1 125 ? -4.936 6.125 -33.005 1.00 13.65 172 HIS A CA 1
ATOM 1024 C C . HIS A 1 125 ? -5.923 7.286 -32.921 1.00 13.03 172 HIS A C 1
ATOM 1025 O O . HIS A 1 125 ? -5.966 8.003 -31.920 1.00 13.96 172 HIS A O 1
ATOM 1032 N N . ARG A 1 126 ? -6.730 7.463 -33.961 1.00 12.92 173 ARG A N 1
ATOM 1033 C CA . ARG A 1 126 ? -7.874 8.364 -33.861 1.00 14.14 173 ARG A CA 1
ATOM 1034 C C . ARG A 1 126 ? -8.837 7.864 -32.784 1.00 13.06 173 ARG A C 1
ATOM 1035 O O . ARG A 1 126 ? -9.342 8.648 -31.978 1.00 13.05 173 ARG A O 1
ATOM 1043 N N . ALA A 1 127 ? -9.085 6.557 -32.761 1.00 13.44 174 ALA A N 1
ATOM 1044 C CA . ALA A 1 127 ? -9.950 5.980 -31.736 1.00 11.97 174 ALA A CA 1
ATOM 1045 C C . ALA A 1 127 ? -9.314 6.143 -30.357 1.00 11.46 174 ALA A C 1
ATOM 1046 O O . ALA A 1 127 ? -9.970 6.560 -29.403 1.00 11.83 174 ALA A O 1
ATOM 1048 N N . LEU A 1 128 ? -8.028 5.831 -30.260 1.00 12.09 175 LEU A N 1
ATOM 1049 C CA . LEU A 1 128 ? -7.316 5.955 -28.991 1.00 12.19 175 LEU A CA 1
ATOM 1050 C C . LEU A 1 128 ? -7.388 7.377 -28.454 1.00 12.00 175 LEU A C 1
ATOM 1051 O O . LEU A 1 128 ? -7.670 7.603 -27.270 1.00 13.08 175 LEU A O 1
ATOM 1056 N N . GLU A 1 129 ? -7.137 8.345 -29.329 1.00 11.87 176 GLU A N 1
ATOM 1057 C CA . GLU A 1 129 ? -7.128 9.737 -28.905 1.00 13.16 176 GLU A CA 1
ATOM 1058 C C . GLU A 1 129 ? -8.512 10.220 -28.473 1.00 13.13 176 GLU A C 1
ATOM 1059 O O . GLU A 1 129 ? -8.641 10.950 -27.487 1.00 14.07 176 GLU A O 1
ATOM 1065 N N A SER A 1 130 ? -9.541 9.805 -29.208 0.52 13.26 177 SER A N 1
ATOM 1066 N N B SER A 1 130 ? -9.546 9.823 -29.209 0.48 15.36 177 SER A N 1
ATOM 1067 C CA A SER A 1 130 ? -10.916 10.142 -28.849 0.52 16.95 177 SER A CA 1
ATOM 1068 C CA B SER A 1 130 ? -10.909 10.181 -28.835 0.48 15.81 177 SER A CA 1
ATOM 1069 C C A SER A 1 130 ? -11.219 9.668 -27.435 0.52 16.81 177 SER A C 1
ATOM 1070 C C B SER A 1 130 ? -11.228 9.669 -27.431 0.48 10.52 177 SER A C 1
ATOM 1071 O O A SER A 1 130 ? -11.806 10.393 -26.632 0.52 18.08 177 SER A O 1
ATOM 1072 O O B SER A 1 130 ? -11.837 10.374 -26.624 0.48 10.57 177 SER A O 1
ATOM 1077 N N . ILE A 1 131 ? -10.809 8.440 -27.143 1.00 10.74 178 ILE A N 1
ATOM 1078 C CA . ILE A 1 131 ? -11.012 7.849 -25.826 1.00 11.01 178 ILE A CA 1
ATOM 1079 C C . ILE A 1 131 ? -10.239 8.623 -24.742 1.00 11.33 178 ILE A C 1
ATOM 1080 O O . ILE A 1 131 ? -10.805 8.963 -23.699 1.00 12.71 178 ILE A O 1
ATOM 1085 N N . PHE A 1 132 ? -8.965 8.927 -24.995 1.00 10.69 179 PHE A N 1
ATOM 1086 C CA . PHE A 1 132 ? -8.167 9.703 -24.043 1.00 11.98 179 PHE A CA 1
ATOM 1087 C C . PHE A 1 132 ? -8.827 11.052 -23.758 1.00 11.82 179 PHE A C 1
ATOM 1088 O O . PHE A 1 132 ? -8.914 11.489 -22.605 1.00 12.14 179 PHE A O 1
ATOM 1096 N N . ILE A 1 133 ? -9.271 11.726 -24.815 1.00 12.06 180 ILE A N 1
ATOM 1097 C CA . ILE A 1 133 ? -9.921 13.027 -24.656 1.00 11.46 180 ILE A CA 1
ATOM 1098 C C . ILE A 1 133 ? -11.171 12.911 -23.782 1.00 12.02 180 ILE A C 1
ATOM 1099 O O . ILE A 1 133 ? -11.415 13.738 -22.899 1.00 13.00 180 ILE A O 1
ATOM 1104 N N . ASN A 1 134 ? -11.965 11.874 -24.020 1.00 13.11 181 ASN A N 1
ATOM 1105 C CA . ASN A 1 134 ? -13.191 11.673 -23.264 1.00 12.05 181 ASN A CA 1
ATOM 1106 C C . ASN A 1 134 ? -12.894 11.344 -21.793 1.00 11.77 181 ASN A C 1
ATOM 1107 O O . ASN A 1 134 ? -13.568 11.834 -20.886 1.00 12.60 181 ASN A O 1
ATOM 1112 N N . VAL A 1 135 ? -11.866 10.528 -21.559 1.00 10.93 182 VAL A N 1
ATOM 1113 C CA . VAL A 1 135 ? -11.413 10.236 -20.200 1.00 12.00 182 VAL A CA 1
ATOM 1114 C C . VAL A 1 135 ? -10.966 11.511 -19.476 1.00 12.09 182 VAL A C 1
ATOM 1115 O O . VAL A 1 135 ? -11.376 11.768 -18.339 1.00 12.76 182 VAL A O 1
ATOM 1119 N N . MET A 1 136 ? -10.142 12.320 -20.135 1.00 11.95 183 MET A N 1
ATOM 1120 C CA . MET A 1 136 ? -9.635 13.540 -19.508 1.00 13.15 183 MET A CA 1
ATOM 1121 C C . MET A 1 136 ? -10.732 14.556 -19.191 1.00 12.27 183 MET A C 1
ATOM 1122 O O . MET A 1 136 ? -10.644 15.281 -18.204 1.00 13.68 183 MET A O 1
ATOM 1127 N N A SER A 1 137 ? -11.763 14.608 -20.028 0.54 11.14 184 SER A N 1
ATOM 1128 N N B SER A 1 137 ? -11.770 14.585 -20.018 0.46 15.83 184 SER A N 1
ATOM 1129 C CA A SER A 1 137 ? -12.908 15.481 -19.769 0.54 18.56 184 SER A CA 1
ATOM 1130 C CA B SER A 1 137 ? -12.907 15.464 -19.771 0.46 12.24 184 SER A CA 1
ATOM 1131 C C A SER A 1 137 ? -13.629 15.064 -18.489 0.54 13.68 184 SER A C 1
ATOM 1132 C C B SER A 1 137 ? -13.633 15.062 -18.493 0.46 16.13 184 SER A C 1
ATOM 1133 O O A SER A 1 137 ? -14.030 15.908 -17.691 0.54 14.32 184 SER A O 1
ATOM 1134 O O B SER A 1 137 ? -14.043 15.915 -17.706 0.46 15.87 184 SER A O 1
ATOM 1139 N N . ALA A 1 138 ? -13.796 13.759 -18.296 1.00 12.71 185 ALA A N 1
ATOM 1140 C CA . ALA A 1 138 ? -14.413 13.239 -17.079 1.00 11.84 185 ALA A CA 1
ATOM 1141 C C . ALA A 1 138 ? -13.557 13.576 -15.850 1.00 12.58 185 ALA A C 1
ATOM 1142 O O . ALA A 1 138 ? -14.082 14.003 -14.818 1.00 14.05 185 ALA A O 1
ATOM 1144 N N . LEU A 1 139 ? -12.241 13.394 -15.963 1.00 12.48 186 LEU A N 1
ATOM 1145 C CA . LEU A 1 139 ? -11.338 13.729 -14.859 1.00 12.84 186 LEU A CA 1
ATOM 1146 C C . LEU A 1 139 ? -11.358 15.230 -14.579 1.00 13.55 186 LEU A C 1
ATOM 1147 O O . LEU A 1 139 ? -11.383 15.651 -13.422 1.00 14.81 186 LEU A O 1
ATOM 1152 N N . GLU A 1 140 ? -11.358 16.035 -15.637 1.00 12.20 187 GLU A N 1
ATOM 1153 C CA . GLU A 1 140 ? -11.409 17.486 -15.492 1.00 14.33 187 GLU A CA 1
ATOM 1154 C C . GLU A 1 140 ? -12.630 17.927 -14.690 1.00 14.31 187 GLU A C 1
ATOM 1155 O O . GLU A 1 140 ? -12.535 18.732 -13.758 1.00 15.37 187 GLU A O 1
ATOM 1161 N N . THR A 1 141 ? -13.789 17.394 -15.058 1.00 13.34 188 THR A N 1
ATOM 1162 C CA . THR A 1 141 ? -15.030 17.753 -14.392 1.00 14.41 188 THR A CA 1
ATOM 1163 C C . THR A 1 141 ? -14.981 17.388 -12.902 1.00 15.13 188 THR A C 1
ATOM 1164 O O . THR A 1 141 ? -15.339 18.196 -12.042 1.00 15.54 188 THR A O 1
ATOM 1168 N N . ASP A 1 142 ? -14.520 16.179 -12.598 1.00 13.48 189 ASP A N 1
ATOM 1169 C CA . ASP A 1 142 ? -14.449 15.731 -11.210 1.00 14.95 189 ASP A CA 1
ATOM 1170 C C . ASP A 1 142 ? -13.411 16.519 -10.421 1.00 14.57 189 ASP A C 1
ATOM 1171 O O . ASP A 1 142 ? -13.641 16.892 -9.271 1.00 17.05 189 ASP A O 1
ATOM 1176 N N . PHE A 1 143 ? -12.262 16.761 -11.036 1.00 12.74 190 PHE A N 1
ATOM 1177 C CA . PHE A 1 143 ? -11.201 17.498 -10.369 1.00 14.15 190 PHE A CA 1
ATOM 1178 C C . PHE A 1 143 ? -11.662 18.906 -10.000 1.00 13.10 190 PHE A C 1
ATOM 1179 O O . PHE A 1 143 ? -11.448 19.373 -8.876 1.00 15.38 190 PHE A O 1
ATOM 1187 N N . LYS A 1 144 ? -12.288 19.591 -10.949 1.00 13.56 191 LYS A N 1
ATOM 1188 C CA . LYS A 1 144 ? -12.757 20.949 -10.702 1.00 13.77 191 LYS A CA 1
ATOM 1189 C C . LYS A 1 144 ? -13.832 20.971 -9.614 1.00 16.67 191 LYS A C 1
ATOM 1190 O O . LYS A 1 144 ? -13.806 21.824 -8.734 1.00 17.74 191 LYS A O 1
ATOM 1196 N N . LEU A 1 145 ? -14.752 20.011 -9.652 1.00 15.01 192 LEU A N 1
ATOM 1197 C CA . LEU A 1 145 ? -15.809 19.925 -8.648 1.00 17.06 192 LEU A CA 1
ATOM 1198 C C . LEU A 1 145 ? -15.233 19.787 -7.235 1.00 17.10 192 LEU A C 1
ATOM 1199 O O . LEU A 1 145 ? -15.506 20.600 -6.353 1.00 18.34 192 LEU A O 1
ATOM 1204 N N . HIS A 1 146 ? -14.424 18.759 -7.019 1.00 15.56 193 HIS A N 1
ATOM 1205 C CA . HIS A 1 146 ? -13.959 18.444 -5.670 1.00 17.55 193 HIS A CA 1
ATOM 1206 C C . HIS A 1 146 ? -12.883 19.405 -5.166 1.00 18.39 193 HIS A C 1
ATOM 1207 O O . HIS A 1 146 ? -12.876 19.780 -3.999 1.00 20.46 193 HIS A O 1
ATOM 1214 N N . SER A 1 147 ? -11.973 19.818 -6.036 1.00 17.12 194 SER A N 1
ATOM 1215 C CA . SER A 1 147 ? -10.916 20.720 -5.594 1.00 19.48 194 SER A CA 1
ATOM 1216 C C . SER A 1 147 ? -11.475 22.101 -5.235 1.00 18.28 194 SER A C 1
ATOM 1217 O O . SER A 1 147 ? -11.075 22.707 -4.242 1.00 19.14 194 SER A O 1
ATOM 1220 N N . GLN A 1 148 ? -12.430 22.588 -6.019 1.00 15.97 195 GLN A N 1
ATOM 1221 C CA . GLN A 1 148 ? -12.981 23.915 -5.765 1.00 16.79 195 GLN A CA 1
ATOM 1222 C C . GLN A 1 148 ? -13.737 23.985 -4.445 1.00 16.46 195 GLN A C 1
ATOM 1223 O O . GLN A 1 148 ? -13.594 24.951 -3.691 1.00 17.93 195 GLN A O 1
ATOM 1229 N N . ILE A 1 149 ? -14.514 22.954 -4.142 1.00 14.60 196 ILE A N 1
ATOM 1230 C CA A ILE A 1 149 ? -15.216 22.884 -2.865 0.48 16.05 196 ILE A CA 1
ATOM 1231 C CA B ILE A 1 149 ? -15.218 22.932 -2.866 0.52 22.85 196 ILE A CA 1
ATOM 1232 C C . ILE A 1 149 ? -14.232 22.849 -1.698 1.00 14.57 196 ILE A C 1
ATOM 1233 O O . ILE A 1 149 ? -14.402 23.543 -0.699 1.00 16.30 196 ILE A O 1
ATOM 1242 N N . CYS A 1 150 ? -13.200 22.022 -1.832 1.00 14.43 197 CYS A N 1
ATOM 1243 C CA . CYS A 1 150 ? -12.210 21.881 -0.764 1.00 14.97 197 CYS A CA 1
ATOM 1244 C C . CYS A 1 150 ? -11.434 23.171 -0.534 1.00 14.83 197 CYS A C 1
ATOM 1245 O O . CYS A 1 150 ? -11.185 23.552 0.606 1.00 16.23 197 CYS A O 1
ATOM 1248 N N . ILE A 1 151 ? -11.061 23.847 -1.616 1.00 15.43 198 ILE A N 1
ATOM 1249 C CA . ILE A 1 151 ? -10.363 25.123 -1.499 1.00 17.35 198 ILE A CA 1
ATOM 1250 C C . ILE A 1 151 ? -11.242 26.145 -0.776 1.00 17.06 198 ILE A C 1
ATOM 1251 O O . ILE A 1 151 ? -10.779 26.856 0.119 1.00 18.45 198 ILE A O 1
ATOM 1256 N N . GLN A 1 152 ? -12.521 26.189 -1.136 1.00 16.66 199 GLN A N 1
ATOM 1257 C CA . GLN A 1 152 ? -13.464 27.084 -0.477 1.00 18.75 199 GLN A CA 1
ATOM 1258 C C . GLN A 1 152 ? -13.527 26.839 1.032 1.00 20.53 199 GLN A C 1
ATOM 1259 O O . GLN A 1 152 ? -13.463 27.780 1.821 1.00 21.07 199 GLN A O 1
ATOM 1265 N N . ILE A 1 153 ? -13.662 25.580 1.435 1.00 16.41 200 ILE A N 1
ATOM 1266 C CA . ILE A 1 153 ? -13.756 25.270 2.862 1.00 17.23 200 ILE A CA 1
ATOM 1267 C C . ILE A 1 153 ? -12.439 25.583 3.581 1.00 20.00 200 ILE A C 1
ATOM 1268 O O . ILE A 1 153 ? -12.446 26.107 4.695 1.00 19.82 200 ILE A O 1
ATOM 1273 N N . LEU A 1 154 ? -11.309 25.265 2.949 1.00 16.73 201 LEU A N 1
ATOM 1274 C CA . LEU A 1 154 ? -10.007 25.591 3.531 1.00 18.61 201 LEU A CA 1
ATOM 1275 C C . LEU A 1 154 ? -9.868 27.097 3.766 1.00 22.75 201 LEU A C 1
ATOM 1276 O O . LEU A 1 154 ? -9.392 27.531 4.818 1.00 24.97 201 LEU A O 1
ATOM 1281 N N . ASN A 1 155 ? -10.275 27.896 2.782 1.00 21.58 202 ASN A N 1
ATOM 1282 C CA . ASN A 1 155 ? -10.226 29.348 2.923 1.00 22.96 202 ASN A CA 1
ATOM 1283 C C . ASN A 1 155 ? -11.114 29.824 4.067 1.00 24.95 202 ASN A C 1
ATOM 1284 O O . ASN A 1 155 ? -10.742 30.715 4.827 1.00 34.38 202 ASN A O 1
ATOM 1289 N N . ASP A 1 156 ? -12.287 29.210 4.185 1.00 24.02 203 ASP A N 1
ATOM 1290 C CA A ASP A 1 156 ? -13.247 29.526 5.238 0.59 32.87 203 ASP A CA 1
ATOM 1291 C CA B ASP A 1 156 ? -13.222 29.567 5.243 0.41 29.31 203 ASP A CA 1
ATOM 1292 C C . ASP A 1 156 ? -12.647 29.259 6.622 1.00 32.95 203 ASP A C 1
ATOM 1293 O O . ASP A 1 156 ? -12.809 30.053 7.558 1.00 35.47 203 ASP A O 1
ATOM 1302 N N . LEU A 1 157 ? -11.956 28.126 6.743 1.00 27.00 204 LEU A N 1
ATOM 1303 C CA . LEU A 1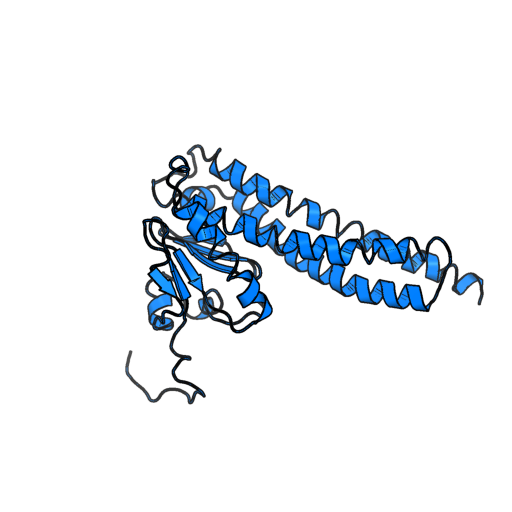 157 ? -11.344 27.713 8.007 1.00 21.20 204 LEU A CA 1
ATOM 1304 C C . LEU A 1 157 ? -10.150 28.578 8.392 1.00 28.20 204 LEU A C 1
ATOM 1305 O O . LEU A 1 157 ? -9.913 28.830 9.575 1.00 33.94 204 LEU A O 1
ATOM 1310 N N . GLU A 1 158 ? -9.385 29.020 7.400 1.00 30.17 205 GLU A N 1
ATOM 1311 C CA . GLU A 1 158 ? -8.249 29.898 7.664 1.00 48.06 205 GLU A CA 1
ATOM 1312 C C . GLU A 1 158 ? -8.733 31.231 8.230 1.00 48.80 205 GLU A C 1
ATOM 1313 O O . GLU A 1 158 ? -8.058 31.851 9.051 1.00 57.65 205 GLU A O 1
ATOM 1319 N N . ASN A 1 159 ? -9.909 31.663 7.784 1.00 40.49 206 ASN A N 1
ATOM 1320 C CA . ASN A 1 159 ? -10.523 32.890 8.282 1.00 41.98 206 ASN A CA 1
ATOM 1321 C C . ASN A 1 159 ? -11.050 32.731 9.703 1.00 46.44 206 ASN A C 1
ATOM 1322 O O . ASN A 1 159 ? -10.919 33.636 10.534 1.00 45.34 206 ASN A O 1
ATOM 1327 N N . GLU A 1 160 ? -11.653 31.576 9.973 1.00 34.24 207 GLU A N 1
ATOM 1328 C CA . GLU A 1 160 ? -12.186 31.284 11.298 1.00 34.89 207 GLU A CA 1
ATOM 1329 C C . GLU A 1 160 ? -12.375 29.786 11.508 1.00 29.10 207 GLU A C 1
ATOM 1330 O O . GLU A 1 160 ? -13.053 29.119 10.722 1.00 27.14 207 GLU A O 1
ATOM 1336 N N . VAL A 1 161 ? -11.764 29.261 12.565 1.00 28.18 208 VAL A N 1
ATOM 1337 C CA . VAL A 1 161 ? -11.921 27.854 12.914 1.00 24.95 208 VAL A CA 1
ATOM 1338 C C . VAL A 1 161 ? -13.368 27.555 13.283 1.00 24.51 208 VAL A C 1
ATOM 1339 O O . VAL A 1 161 ? -13.985 28.268 14.077 1.00 24.32 208 VAL A O 1
ATOM 1343 N N . ASN A 1 162 ? -13.900 26.491 12.699 1.00 21.50 209 ASN A N 1
ATOM 1344 C CA . ASN A 1 162 ? -15.282 26.097 12.908 1.00 21.04 209 ASN A CA 1
ATOM 1345 C C . ASN A 1 162 ? -15.402 24.585 12.787 1.00 25.44 209 ASN A C 1
ATOM 1346 O O . ASN A 1 162 ? -14.938 23.998 11.813 1.00 22.47 209 ASN A O 1
ATOM 1351 N N . ARG A 1 163 ? -16.013 23.951 13.780 1.00 20.98 210 ARG A N 1
ATOM 1352 C CA . ARG A 1 163 ? -16.084 22.491 13.797 1.00 18.50 210 ARG A CA 1
ATOM 1353 C C . ARG A 1 163 ? -16.950 21.926 12.673 1.00 15.78 210 ARG A C 1
ATOM 1354 O O . ARG A 1 163 ? -16.594 20.921 12.070 1.00 18.67 210 ARG A O 1
ATOM 1362 N N . LEU A 1 164 ? -18.074 22.576 12.385 1.00 19.35 211 LEU A N 1
ATOM 1363 C CA . LEU A 1 164 ? -18.942 22.143 11.290 1.00 17.37 211 LEU A CA 1
ATOM 1364 C C . LEU A 1 164 ? -18.238 22.240 9.938 1.00 20.35 211 LEU A C 1
ATOM 1365 O O . LEU A 1 164 ? -18.383 21.360 9.082 1.00 18.70 211 LEU A O 1
ATOM 1370 N N . LYS A 1 165 ? -17.485 23.317 9.743 1.00 17.13 212 LYS A N 1
ATOM 1371 C CA . LYS A 1 165 ? -16.684 23.467 8.534 1.00 21.45 212 LYS A CA 1
ATOM 1372 C C . LYS A 1 165 ? -15.647 22.355 8.455 1.00 15.39 212 LYS A C 1
ATOM 1373 O O . LYS A 1 165 ? -15.407 21.798 7.391 1.00 17.08 212 LYS A O 1
ATOM 1379 N N . LEU A 1 166 ? -15.017 22.040 9.586 1.00 17.05 213 LEU A N 1
ATOM 1380 C CA . LEU A 1 166 ? -13.992 21.003 9.599 1.00 16.93 213 LEU A CA 1
ATOM 1381 C C . LEU A 1 166 ? -14.580 19.645 9.214 1.00 15.95 213 LEU A C 1
ATOM 1382 O O . LEU A 1 166 ? -14.000 18.904 8.424 1.00 16.84 213 LEU A O 1
ATOM 1387 N N . ARG A 1 167 ? -15.737 19.313 9.772 1.00 14.34 214 ARG A N 1
ATOM 1388 C CA . ARG A 1 167 ? -16.397 18.060 9.415 1.00 15.22 214 ARG A CA 1
ATOM 1389 C C . ARG A 1 167 ? -16.738 18.035 7.924 1.00 16.54 214 ARG A C 1
ATOM 1390 O O . ARG A 1 167 ? -16.520 17.031 7.246 1.00 17.73 214 ARG A O 1
ATOM 1398 N N . HIS A 1 168 ? -17.275 19.142 7.421 1.00 16.05 215 HIS A N 1
ATOM 1399 C CA . HIS A 1 168 ? -17.598 19.267 6.005 1.00 17.81 215 HIS A CA 1
ATOM 1400 C C . HIS A 1 168 ? -16.358 19.026 5.141 1.00 16.89 215 HIS A C 1
ATOM 1401 O O . HIS A 1 168 ? -16.411 18.313 4.136 1.00 19.79 215 HIS A O 1
ATOM 1408 N N . LEU A 1 169 ? -15.243 19.630 5.533 1.00 17.70 216 LEU A N 1
ATOM 1409 C CA . LEU A 1 169 ? -14.008 19.519 4.768 1.00 18.77 216 LEU A CA 1
ATOM 1410 C C . LEU A 1 169 ? -13.551 18.071 4.653 1.00 18.72 216 LEU A C 1
ATOM 1411 O O . LEU A 1 169 ? -13.188 17.594 3.585 1.00 22.91 216 LEU A O 1
ATOM 1416 N N . LEU A 1 170 ? -13.584 17.357 5.766 1.00 19.58 217 LEU A N 1
ATOM 1417 C CA . LEU A 1 170 ? -13.066 16.001 5.775 1.00 27.83 217 LEU A CA 1
ATOM 1418 C C . LEU A 1 170 ? -13.990 15.035 5.022 1.00 24.66 217 LEU A C 1
ATOM 1419 O O . LEU A 1 170 ? -13.530 14.069 4.410 1.00 30.67 217 LEU A O 1
ATOM 1424 N N . ILE A 1 171 ? -15.287 15.332 5.026 1.00 29.10 218 ILE A N 1
ATOM 1425 C CA . ILE A 1 171 ? -16.242 14.597 4.198 1.00 27.57 218 ILE A CA 1
ATOM 1426 C C . ILE A 1 171 ? -15.956 14.813 2.714 1.00 21.88 218 ILE A C 1
ATOM 1427 O O . ILE A 1 171 ? -15.906 13.860 1.932 1.00 27.07 218 ILE A O 1
ATOM 1432 N N . LYS A 1 172 ? -15.758 16.070 2.331 1.00 23.92 219 LYS A N 1
ATOM 1433 C CA . LYS A 1 172 ? -15.455 16.400 0.945 1.00 24.87 219 LYS A CA 1
ATOM 1434 C C . LYS A 1 172 ? -14.091 15.850 0.544 1.00 26.42 219 LYS A C 1
ATOM 1435 O O . LYS A 1 172 ? -13.852 15.526 -0.621 1.00 32.71 219 LYS A O 1
ATOM 1441 N N . SER A 1 173 ? -13.203 15.726 1.523 1.00 29.86 220 SER A N 1
ATOM 1442 C CA . SER A 1 173 ? -11.871 15.203 1.270 1.00 27.85 220 SER A CA 1
ATOM 1443 C C . SER A 1 173 ? -11.930 13.747 0.809 1.00 26.28 220 SER A C 1
ATOM 1444 O O . SER A 1 173 ? -11.073 13.298 0.051 1.00 25.68 220 SER A O 1
ATOM 1447 N N . LYS A 1 174 ? -12.943 13.012 1.263 1.00 26.73 221 LYS A N 1
ATOM 1448 C CA . LYS A 1 174 ? -13.125 11.625 0.840 1.00 24.86 221 LYS A CA 1
ATOM 1449 C C . LYS A 1 174 ? -13.258 11.532 -0.676 1.00 18.52 221 LYS A C 1
ATOM 1450 O O . LYS A 1 174 ? -12.668 10.655 -1.306 1.00 19.07 221 LYS A O 1
ATOM 1456 N N . ASP A 1 175 ? -14.046 12.437 -1.246 1.00 21.09 222 ASP A N 1
ATOM 1457 C CA . ASP A 1 175 ? -14.249 12.493 -2.690 1.00 22.81 222 ASP A CA 1
ATOM 1458 C C . ASP A 1 175 ? -12.944 12.812 -3.406 1.00 18.08 222 ASP A C 1
ATOM 1459 O O . ASP A 1 175 ? -12.630 12.224 -4.445 1.00 18.40 222 ASP A O 1
ATOM 1464 N N . LEU A 1 176 ? -12.192 13.756 -2.852 1.00 16.42 223 LEU A N 1
ATOM 1465 C CA . LEU A 1 176 ? -10.926 14.162 -3.448 1.00 16.02 223 LEU A CA 1
ATOM 1466 C C . LEU A 1 176 ? -9.945 12.992 -3.427 1.00 16.57 223 LEU A C 1
ATOM 1467 O O . LEU A 1 176 ? -9.208 12.760 -4.389 1.00 16.15 223 LEU A O 1
ATOM 1472 N N . THR A 1 177 ? -9.954 12.245 -2.329 1.00 16.79 224 THR A N 1
ATOM 1473 C CA . THR A 1 177 ? -9.085 11.085 -2.179 1.00 17.28 224 THR A CA 1
ATOM 1474 C C . THR A 1 177 ? -9.446 9.962 -3.155 1.00 16.16 224 THR A C 1
ATOM 1475 O O . THR A 1 177 ? -8.570 9.349 -3.762 1.00 15.76 224 THR A O 1
ATOM 1479 N N . LEU A 1 178 ? -10.737 9.689 -3.311 1.00 16.89 225 LEU A N 1
ATOM 1480 C CA . LEU A 1 178 ? -11.168 8.704 -4.298 1.00 16.55 225 LEU A CA 1
ATOM 1481 C C . LEU A 1 178 ? -10.737 9.148 -5.695 1.00 15.75 225 LEU A C 1
ATOM 1482 O O . LEU A 1 178 ? -10.281 8.337 -6.507 1.00 16.73 225 LEU A O 1
ATOM 1487 N N . PHE A 1 179 ? -10.873 10.442 -5.974 1.00 15.24 226 PHE A N 1
ATOM 1488 C CA . PHE A 1 179 ? -10.431 10.980 -7.259 1.00 15.70 226 PHE A CA 1
ATOM 1489 C C . PHE A 1 179 ? -8.936 10.754 -7.461 1.00 13.89 226 PHE A C 1
ATOM 1490 O O . PHE A 1 179 ? -8.495 10.310 -8.529 1.00 13.76 226 PHE A O 1
ATOM 1498 N N . TYR A 1 180 ? -8.153 11.068 -6.434 1.00 14.30 227 TYR A N 1
ATOM 1499 C CA . TYR A 1 180 ? -6.704 10.904 -6.502 1.00 14.36 227 TYR A CA 1
ATOM 1500 C C . TYR A 1 180 ? -6.321 9.449 -6.803 1.00 14.22 227 TYR A C 1
ATOM 1501 O O . TYR A 1 180 ? -5.484 9.171 -7.672 1.00 16.09 227 TYR A O 1
ATOM 1510 N N . GLN A 1 181 ? -6.951 8.521 -6.093 1.00 14.09 228 GLN A N 1
ATOM 1511 C CA . GLN A 1 181 ? -6.645 7.104 -6.254 1.00 16.03 228 GLN A CA 1
ATOM 1512 C C . GLN A 1 181 ? -6.929 6.567 -7.658 1.00 16.62 228 GLN A C 1
ATOM 1513 O O . GLN A 1 181 ? -6.113 5.844 -8.229 1.00 17.23 228 GLN A O 1
ATOM 1519 N N . LYS A 1 182 ? -8.076 6.917 -8.227 1.00 14.89 229 LYS A N 1
ATOM 1520 C CA . LYS A 1 182 ? -8.408 6.404 -9.553 1.00 13.37 229 LYS A CA 1
ATOM 1521 C C . LYS A 1 182 ? -7.534 7.051 -10.625 1.00 14.22 229 LYS A C 1
ATOM 1522 O O . LYS A 1 182 ? -7.155 6.416 -11.605 1.00 14.49 229 LYS A O 1
ATOM 1528 N N . THR A 1 183 ? -7.204 8.320 -10.423 1.00 13.46 230 THR A N 1
ATOM 1529 C CA . THR A 1 183 ? -6.380 9.060 -11.379 1.00 13.63 230 THR A CA 1
ATOM 1530 C C . THR A 1 183 ? -4.937 8.563 -11.322 1.00 12.40 230 THR A C 1
ATOM 1531 O O . THR A 1 183 ? -4.263 8.453 -12.349 1.00 14.69 230 THR A O 1
ATOM 1535 N N . LEU A 1 184 ? -4.477 8.239 -10.119 1.00 14.00 231 LEU A N 1
ATOM 1536 C CA . LEU A 1 184 ? -3.140 7.688 -9.934 1.00 14.15 231 LEU A CA 1
ATOM 1537 C C . LEU A 1 184 ? -2.943 6.394 -10.725 1.00 11.97 231 LEU A C 1
ATOM 1538 O O . LEU A 1 184 ? -1.905 6.191 -11.350 1.00 13.64 231 LEU A O 1
ATOM 1543 N N . LEU A 1 185 ? -3.934 5.509 -10.684 1.00 12.41 232 LEU A N 1
ATOM 1544 C CA . LEU A 1 185 ? -3.843 4.256 -11.432 1.00 12.54 232 LEU A CA 1
ATOM 1545 C C . LEU A 1 185 ? -3.685 4.520 -12.929 1.00 11.32 232 LEU A C 1
ATOM 1546 O O . LEU A 1 185 ? -2.907 3.849 -13.611 1.00 14.37 232 LEU A O 1
ATOM 1551 N N . ILE A 1 186 ? -4.435 5.490 -13.445 1.00 11.89 233 ILE A N 1
ATOM 1552 C CA . ILE A 1 186 ? -4.367 5.814 -14.870 1.00 11.61 233 ILE A CA 1
ATOM 1553 C C . ILE A 1 186 ? -3.007 6.428 -15.214 1.00 12.11 233 ILE A C 1
ATOM 1554 O O . ILE A 1 186 ? -2.383 6.059 -16.208 1.00 12.88 233 ILE A O 1
ATOM 1559 N N . ARG A 1 187 ? -2.536 7.338 -14.365 1.00 12.47 234 ARG A N 1
ATOM 1560 C CA . ARG A 1 187 ? -1.231 7.975 -14.561 1.00 13.02 234 ARG A CA 1
ATOM 1561 C C . ARG A 1 187 ? -0.120 6.925 -14.624 1.00 12.94 234 ARG A C 1
ATOM 1562 O O . ARG A 1 187 ? 0.730 6.945 -15.528 1.00 15.20 234 ARG A O 1
ATOM 1570 N N . ASP A 1 188 ? -0.127 5.999 -13.669 1.00 14.03 235 ASP A N 1
ATOM 1571 C CA . ASP A 1 188 ? 0.900 4.960 -13.627 1.00 15.76 235 ASP A CA 1
ATOM 1572 C C . ASP A 1 188 ? 0.824 4.036 -14.843 1.00 15.63 235 ASP A C 1
ATOM 1573 O O . ASP A 1 188 ? 1.850 3.594 -15.361 1.00 17.32 235 ASP A O 1
ATOM 1578 N N . LEU A 1 189 ? -0.390 3.755 -15.307 1.00 14.25 236 LEU A N 1
ATOM 1579 C CA . LEU A 1 189 ? -0.572 2.926 -16.495 1.00 14.67 236 LEU A CA 1
ATOM 1580 C C . LEU A 1 189 ? 0.026 3.597 -17.727 1.00 13.05 236 LEU A C 1
ATOM 1581 O O . LEU A 1 189 ? 0.736 2.960 -18.506 1.00 14.61 236 LEU A O 1
ATOM 1586 N N . LEU A 1 190 ? -0.255 4.884 -17.899 1.00 13.96 237 LEU A N 1
ATOM 1587 C CA . LEU A 1 190 ? 0.286 5.638 -19.029 1.00 14.29 237 LEU A CA 1
ATOM 1588 C C . LEU A 1 190 ? 1.808 5.741 -18.948 1.00 15.34 237 LEU A C 1
ATOM 1589 O O . LEU A 1 190 ? 2.500 5.695 -19.967 1.00 15.69 237 LEU A O 1
ATOM 1594 N N . ASP A 1 191 ? 2.333 5.867 -17.735 1.00 14.92 238 ASP A N 1
ATOM 1595 C CA . ASP A 1 191 ? 3.776 5.863 -17.543 1.00 17.16 238 ASP A CA 1
ATOM 1596 C C . ASP A 1 191 ? 4.392 4.544 -18.026 1.00 19.99 238 ASP A C 1
ATOM 1597 O O . ASP A 1 191 ? 5.391 4.535 -18.747 1.00 19.46 238 ASP A O 1
ATOM 1602 N N . GLU A 1 192 ? 3.794 3.428 -17.629 1.00 16.20 239 GLU A N 1
ATOM 1603 C CA . GLU A 1 192 ? 4.290 2.115 -18.041 1.00 17.77 239 GLU A CA 1
ATOM 1604 C C . GLU A 1 192 ? 4.270 1.952 -19.560 1.00 18.03 239 GLU A C 1
ATOM 1605 O O . GLU A 1 192 ? 5.198 1.400 -20.156 1.00 19.18 239 GLU A O 1
ATOM 1611 N N . LEU A 1 193 ? 3.208 2.437 -20.183 1.00 15.34 240 LEU A N 1
ATOM 1612 C CA . LEU A 1 193 ? 3.052 2.348 -21.630 1.00 17.15 240 LEU A CA 1
ATOM 1613 C C . LEU A 1 193 ? 4.168 3.116 -22.341 1.00 17.21 240 LEU A C 1
ATOM 1614 O O . LEU A 1 193 ? 4.812 2.594 -23.255 1.00 17.98 240 LEU A O 1
ATOM 1619 N N . LEU A 1 194 ? 4.418 4.347 -21.906 1.00 16.03 241 LEU A N 1
ATOM 1620 C CA . LEU A 1 194 ? 5.460 5.171 -22.518 1.00 16.85 241 LEU A CA 1
ATOM 1621 C C . LEU A 1 194 ? 6.862 4.545 -22.403 1.00 17.68 241 LEU A C 1
ATOM 1622 O O . LEU A 1 194 ? 7.751 4.830 -23.220 1.00 21.67 241 LEU A O 1
ATOM 1627 N N . GLU A 1 195 ? 7.052 3.697 -21.391 1.00 18.90 242 GLU A N 1
ATOM 1628 C CA . GLU A 1 195 ? 8.347 3.060 -21.138 1.00 20.31 242 GLU A CA 1
ATOM 1629 C C . GLU A 1 195 ? 8.494 1.690 -21.795 1.00 24.49 242 GLU A C 1
ATOM 1630 O O . GLU A 1 195 ? 9.525 1.031 -21.645 1.00 26.61 242 GLU A O 1
ATOM 1636 N N . ASN A 1 196 ? 7.469 1.260 -22.520 1.00 19.16 243 ASN A N 1
ATOM 1637 C CA . ASN A 1 196 ? 7.488 -0.061 -23.148 1.00 21.02 243 ASN A CA 1
ATOM 1638 C C . ASN A 1 196 ? 7.420 0.005 -24.671 1.00 17.12 243 ASN A C 1
ATOM 1639 O O . ASN A 1 196 ? 6.332 0.113 -25.240 1.00 16.47 243 ASN A O 1
ATOM 1644 N N . ASP A 1 197 ? 8.573 -0.085 -25.332 1.00 19.91 244 ASP A N 1
ATOM 1645 C CA . ASP A 1 197 ? 8.628 0.008 -26.792 1.00 20.06 244 ASP A CA 1
ATOM 1646 C C . ASP A 1 197 ? 7.919 -1.145 -27.507 1.00 18.14 244 ASP A C 1
ATOM 1647 O O . ASP A 1 197 ? 7.454 -0.984 -28.634 1.00 18.55 244 ASP A O 1
ATOM 1652 N N . ASP A 1 198 ? 7.834 -2.303 -26.857 1.00 16.25 245 ASP A N 1
ATOM 1653 C CA . ASP A 1 198 ? 7.139 -3.445 -27.442 1.00 18.79 245 ASP A CA 1
ATOM 1654 C C . ASP A 1 198 ? 5.640 -3.166 -27.534 1.00 17.36 245 ASP A C 1
ATOM 1655 O O . ASP A 1 198 ? 5.016 -3.423 -28.569 1.00 18.98 245 ASP A O 1
ATOM 1660 N N . ASP A 1 199 ? 5.066 -2.642 -26.452 1.00 17.68 246 ASP A N 1
ATOM 1661 C CA . ASP A 1 199 ? 3.659 -2.243 -26.438 1.00 19.56 246 ASP A CA 1
ATOM 1662 C C . ASP A 1 199 ? 3.391 -1.103 -27.413 1.00 20.21 246 ASP A C 1
ATOM 1663 O O . ASP A 1 199 ? 2.423 -1.145 -28.174 1.00 17.49 246 ASP A O 1
ATOM 1668 N N . LEU A 1 200 ? 4.243 -0.083 -27.384 1.00 16.49 247 LEU A N 1
ATOM 1669 C CA . LEU A 1 200 ? 4.109 1.034 -28.317 1.00 16.16 247 LEU A CA 1
ATOM 1670 C C . LEU A 1 200 ? 4.117 0.563 -29.767 1.00 13.33 247 LEU A C 1
ATOM 1671 O O . LEU A 1 200 ? 3.254 0.946 -30.549 1.00 15.44 247 LEU A O 1
ATOM 1676 N N . ALA A 1 201 ? 5.098 -0.262 -30.126 1.00 16.50 248 ALA A N 1
ATOM 1677 C CA . ALA A 1 201 ? 5.161 -0.789 -31.487 1.00 17.08 248 ALA A CA 1
ATOM 1678 C C . ALA A 1 201 ? 3.906 -1.596 -31.807 1.00 16.70 248 ALA A C 1
ATOM 1679 O O . ALA A 1 201 ? 3.373 -1.512 -32.915 1.00 16.87 248 ALA A O 1
ATOM 1681 N N . ASN A 1 202 ? 3.422 -2.363 -30.830 1.00 16.42 249 ASN A N 1
ATOM 1682 C CA . ASN A 1 202 ? 2.209 -3.164 -31.015 1.00 17.08 249 ASN A CA 1
ATOM 1683 C C . ASN A 1 202 ? 0.964 -2.317 -31.282 1.00 17.42 249 ASN A C 1
ATOM 1684 O O . ASN A 1 202 ? 0.001 -2.793 -31.894 1.00 18.66 249 ASN A O 1
ATOM 1689 N N . MET A 1 203 ? 0.982 -1.064 -30.837 1.00 15.76 250 MET A N 1
ATOM 1690 C CA . MET A 1 203 ? -0.178 -0.187 -30.995 1.00 16.39 250 MET A CA 1
ATOM 1691 C C . MET A 1 203 ? -0.390 0.279 -32.424 1.00 16.69 250 MET A C 1
ATOM 1692 O O . MET A 1 203 ? -1.428 0.857 -32.746 1.00 17.89 250 MET A O 1
ATOM 1697 N N . TYR A 1 204 ? 0.597 0.039 -33.279 1.00 14.36 251 TYR A N 1
ATOM 1698 C CA . TYR A 1 204 ? 0.417 0.272 -34.701 1.00 16.81 251 TYR A CA 1
ATOM 1699 C C . TYR A 1 204 ? -0.205 -0.971 -35.326 1.00 15.12 251 TYR A C 1
ATOM 1700 O O . TYR A 1 204 ? 0.463 -1.990 -35.507 1.00 18.39 251 TYR A O 1
ATOM 1709 N N . LEU A 1 205 ? -1.490 -0.873 -35.645 1.00 14.45 252 LEU A N 1
ATOM 1710 C CA . LEU A 1 205 ? -2.258 -2.001 -36.152 1.00 14.50 252 LEU A CA 1
ATOM 1711 C C . LEU A 1 205 ? -2.402 -1.948 -37.669 1.00 18.30 252 LEU A C 1
ATOM 1712 O O . LEU A 1 205 ? -2.601 -2.972 -38.316 1.00 21.45 252 LEU A O 1
ATOM 1717 N N . THR A 1 206 ? -2.316 -0.745 -38.228 1.00 16.66 253 THR A N 1
ATOM 1718 C CA . THR A 1 206 ? -2.467 -0.556 -39.669 1.00 19.63 253 THR A CA 1
ATOM 1719 C C . THR A 1 206 ? -1.158 -0.843 -40.404 1.00 21.61 253 THR A C 1
ATOM 1720 O O . THR A 1 206 ? -1.148 -1.505 -41.446 1.00 24.86 253 THR A O 1
ATOM 1724 N N . VAL A 1 207 ? -0.058 -0.344 -39.850 1.00 21.45 254 VAL A N 1
ATOM 1725 C CA . VAL A 1 207 ? 1.275 -0.607 -40.384 1.00 26.42 254 VAL A CA 1
ATOM 1726 C C . VAL A 1 207 ? 2.112 -1.327 -39.335 1.00 21.84 254 VAL A C 1
ATOM 1727 O O . VAL A 1 207 ? 1.992 -1.054 -38.139 1.00 37.28 254 VAL A O 1
ATOM 1731 N N . LYS A 1 208 ? 2.957 -2.246 -39.788 1.00 24.01 255 LYS A N 1
ATOM 1732 C CA . LYS A 1 208 ? 3.794 -3.027 -38.892 1.00 21.50 255 LYS A CA 1
ATOM 1733 C C . LYS A 1 208 ? 5.033 -2.248 -38.444 1.00 22.52 255 LYS A C 1
ATOM 1734 O O . LYS A 1 208 ? 5.807 -1.761 -39.268 1.00 24.32 255 LYS A O 1
ATOM 1740 N N . LYS A 1 209 ? 5.221 -2.140 -37.133 1.00 20.42 256 LYS A N 1
ATOM 1741 C CA . LYS A 1 209 ? 6.367 -1.426 -36.581 1.00 20.79 256 LYS A CA 1
ATOM 1742 C C . LYS A 1 209 ? 7.235 -2.321 -35.709 1.00 18.66 256 LYS A C 1
ATOM 1743 O O . LYS A 1 209 ? 6.743 -3.214 -35.021 1.00 26.11 256 LYS A O 1
ATOM 1749 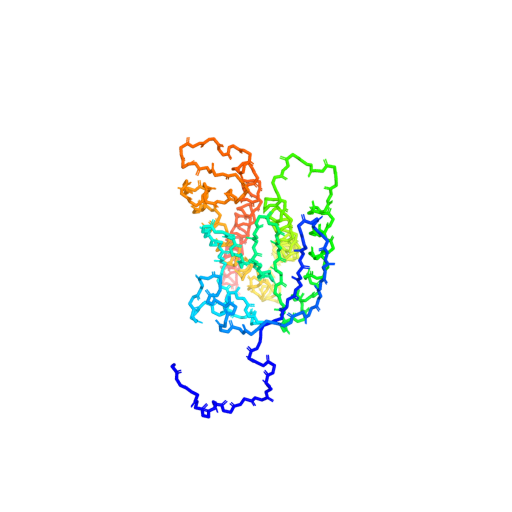N N . SER A 1 210 ? 8.532 -2.055 -35.734 1.00 21.68 257 SER A N 1
ATOM 1750 C CA A SER A 1 210 ? 9.458 -2.695 -34.813 0.42 20.70 257 SER A CA 1
ATOM 1751 C CA B SER A 1 210 ? 9.474 -2.687 -34.825 0.58 33.33 257 SER A CA 1
ATOM 1752 C C . SER A 1 210 ? 9.686 -1.769 -33.627 1.00 20.53 257 SER A C 1
ATOM 1753 O O . SER A 1 210 ? 9.522 -0.551 -33.745 1.00 21.28 257 SER A O 1
ATOM 1758 N N . PRO A 1 211 ? 10.043 -2.342 -32.467 1.00 21.28 258 PRO A N 1
ATOM 1759 C CA . PRO A 1 211 ? 10.329 -1.562 -31.257 1.00 29.42 258 PRO A CA 1
ATOM 1760 C C . PRO A 1 211 ? 11.406 -0.504 -31.484 1.00 27.68 258 PRO A C 1
ATOM 1761 O O . PRO A 1 211 ? 11.502 0.453 -30.717 1.00 27.12 258 PRO A O 1
ATOM 1765 N N . LYS A 1 212 ? 12.217 -0.680 -32.521 1.00 31.89 259 LYS A N 1
ATOM 1766 C CA . LYS A 1 212 ? 13.321 0.237 -32.774 1.00 44.96 259 LYS A CA 1
ATOM 1767 C C . LYS A 1 212 ? 12.947 1.380 -33.718 1.00 40.02 259 LYS A C 1
ATOM 1768 O O . LYS A 1 212 ? 13.757 2.276 -33.965 1.00 37.45 259 LYS A O 1
ATOM 1774 N N . ASP A 1 213 ? 11.723 1.349 -34.238 1.00 28.49 260 ASP A N 1
ATOM 1775 C CA . ASP A 1 213 ? 11.257 2.388 -35.151 1.00 29.63 260 ASP A CA 1
ATOM 1776 C C . ASP A 1 213 ? 10.926 3.673 -34.405 1.00 31.46 260 ASP A C 1
ATOM 1777 O O . ASP A 1 213 ? 10.843 3.684 -33.177 1.00 35.43 260 ASP A O 1
ATOM 1782 N N . ASN A 1 214 ? 10.731 4.749 -35.160 1.00 28.86 261 ASN A N 1
ATOM 1783 C CA . ASN A 1 214 ? 10.358 6.048 -34.612 1.00 25.75 261 ASN A CA 1
ATOM 1784 C C . ASN A 1 214 ? 8.855 6.117 -34.323 1.00 31.38 261 ASN A C 1
ATOM 1785 O O . ASN A 1 214 ? 8.043 5.970 -35.235 1.00 36.15 261 ASN A O 1
ATOM 1790 N N . PHE A 1 215 ? 8.492 6.337 -33.058 1.00 32.99 262 PHE A N 1
ATOM 1791 C CA . PHE A 1 215 ? 7.088 6.437 -32.652 1.00 35.36 262 PHE A CA 1
ATOM 1792 C C . PHE A 1 215 ? 6.746 7.848 -32.205 1.00 24.54 262 PHE A C 1
ATOM 1793 O O . PHE A 1 215 ? 5.768 8.046 -31.485 1.00 22.25 262 PHE A O 1
ATOM 1801 N N . SER A 1 216 ? 7.547 8.826 -32.612 1.00 22.84 263 SER A N 1
ATOM 1802 C CA A SER A 1 216 ? 7.399 10.189 -32.111 0.63 28.96 263 SER A CA 1
ATOM 1803 C CA B SER A 1 216 ? 7.401 10.197 -32.126 0.37 34.98 263 SER A CA 1
ATOM 1804 C C . SER A 1 216 ? 5.950 10.674 -32.075 1.00 28.16 263 SER A C 1
ATOM 1805 O O . SER A 1 216 ? 5.507 11.225 -31.069 1.00 25.05 263 SER A O 1
ATOM 1810 N N . ASP A 1 217 ? 5.211 10.469 -33.164 1.00 26.22 264 ASP A N 1
ATOM 1811 C CA . ASP A 1 217 ? 3.820 10.924 -33.231 1.00 22.57 264 ASP A CA 1
ATOM 1812 C C . ASP A 1 217 ? 2.919 10.258 -32.185 1.00 22.24 264 ASP A C 1
ATOM 1813 O O . ASP A 1 217 ? 2.134 10.934 -31.527 1.00 20.38 264 ASP A O 1
ATOM 1818 N N . LEU A 1 218 ? 3.027 8.939 -32.034 1.00 19.73 265 LEU A N 1
ATOM 1819 C CA . LEU A 1 218 ? 2.240 8.228 -31.028 1.00 18.35 265 LEU A CA 1
ATOM 1820 C C . LEU A 1 218 ? 2.672 8.631 -29.618 1.00 19.12 265 LEU A C 1
ATOM 1821 O O . LEU A 1 218 ? 1.842 8.824 -28.727 1.00 16.96 265 LEU A O 1
ATOM 1826 N N . GLU A 1 219 ? 3.975 8.767 -29.415 1.00 16.69 266 GLU A N 1
ATOM 1827 C CA . GLU A 1 219 ? 4.489 9.190 -28.118 1.00 16.13 266 GLU A CA 1
ATOM 1828 C C . GLU A 1 219 ? 4.002 10.593 -27.746 1.00 16.42 266 GLU A C 1
ATOM 1829 O O . GLU A 1 219 ? 3.593 10.823 -26.612 1.00 17.57 266 GLU A O 1
ATOM 1835 N N . MET A 1 220 ? 4.028 11.525 -28.699 1.00 17.15 267 MET A N 1
ATOM 1836 C CA . MET A 1 220 ? 3.556 12.882 -28.436 1.00 20.89 267 MET A CA 1
ATOM 1837 C C . MET A 1 220 ? 2.094 12.850 -28.016 1.00 18.16 267 MET A C 1
ATOM 1838 O O . MET A 1 220 ? 1.666 13.584 -27.124 1.00 19.29 267 MET A O 1
ATOM 1843 N N . LEU A 1 221 ? 1.331 11.992 -28.681 1.00 17.76 268 LEU A N 1
ATOM 1844 C CA . LEU A 1 221 ? -0.083 11.831 -28.398 1.00 15.44 268 LEU A CA 1
ATOM 1845 C C . LEU A 1 221 ? -0.287 11.359 -26.958 1.00 18.41 268 LEU A C 1
ATOM 1846 O O . LEU A 1 221 ? -1.025 11.978 -26.187 1.00 17.06 268 LEU A O 1
ATOM 1851 N N . ILE A 1 222 ? 0.379 10.271 -26.586 1.00 14.60 269 ILE A N 1
ATOM 1852 C CA . ILE A 1 222 ? 0.225 9.732 -25.237 1.00 14.89 269 ILE A CA 1
ATOM 1853 C C . ILE A 1 222 ? 0.744 10.705 -24.180 1.00 15.33 269 ILE A C 1
ATOM 1854 O O . ILE A 1 222 ? 0.127 10.868 -23.124 1.00 17.34 269 ILE A O 1
ATOM 1859 N N . GLU A 1 223 ? 1.875 11.346 -24.464 1.00 15.66 270 GLU A N 1
ATOM 1860 C CA . GLU A 1 223 ? 2.459 12.311 -23.531 1.00 15.00 270 GLU A CA 1
ATOM 1861 C C . GLU A 1 223 ? 1.483 13.422 -23.183 1.00 16.34 270 GLU A C 1
ATOM 1862 O O . GLU A 1 223 ? 1.429 13.875 -22.043 1.00 18.01 270 GLU A O 1
ATOM 1868 N N . THR A 1 224 ? 0.726 13.872 -24.178 1.00 16.95 271 THR A N 1
ATOM 1869 C CA . THR A 1 224 ? -0.237 14.949 -23.989 1.00 18.11 271 THR A CA 1
ATOM 1870 C C . THR A 1 224 ? -1.228 14.600 -22.888 1.00 15.94 271 THR A C 1
ATOM 1871 O O . THR A 1 224 ? -1.527 15.418 -22.022 1.00 20.02 271 THR A O 1
ATOM 1875 N N . TYR A 1 225 ? -1.735 13.375 -22.920 1.00 15.72 272 TYR A N 1
ATOM 1876 C CA . TYR A 1 225 ? -2.752 12.965 -21.963 1.00 17.00 272 TYR A CA 1
ATOM 1877 C C . TYR A 1 225 ? -2.112 12.491 -20.656 1.00 15.14 272 TYR A C 1
ATOM 1878 O O . TYR A 1 225 ? -2.680 12.671 -19.580 1.00 18.09 272 TYR A O 1
ATOM 1887 N N . TYR A 1 226 ? -0.906 11.936 -20.743 1.00 16.70 273 TYR A N 1
ATOM 1888 C CA . TYR A 1 226 ? -0.142 11.639 -19.533 1.00 17.09 273 TYR A CA 1
ATOM 1889 C C . TYR A 1 226 ? 0.042 12.906 -18.692 1.00 17.04 273 TYR A C 1
ATOM 1890 O O . TYR A 1 226 ? -0.211 12.918 -17.484 1.00 16.43 273 TYR A O 1
ATOM 1899 N N . THR A 1 227 ? 0.476 13.976 -19.339 1.00 16.88 274 THR A N 1
ATOM 1900 C CA . THR A 1 227 ? 0.758 15.218 -18.628 1.00 16.02 274 THR A CA 1
ATOM 1901 C C . THR A 1 227 ? -0.490 15.763 -17.933 1.00 14.90 274 THR A C 1
ATOM 1902 O O . THR A 1 227 ? -0.439 16.175 -16.776 1.00 15.96 274 THR A O 1
ATOM 1906 N N . GLN A 1 228 ? -1.622 15.737 -18.626 1.00 14.03 275 GLN A N 1
ATOM 1907 C CA . GLN A 1 228 ? -2.853 16.240 -18.036 1.00 15.73 275 GLN A CA 1
ATOM 1908 C C . GLN A 1 228 ? -3.234 15.395 -16.822 1.00 15.92 275 GLN A C 1
ATOM 1909 O O . GLN A 1 228 ? -3.582 15.917 -15.751 1.00 15.63 275 GLN A O 1
ATOM 1915 N N . CYS A 1 229 ? -3.157 14.081 -16.995 1.00 15.31 276 CYS A N 1
ATOM 1916 C CA A CYS A 1 229 ? -3.456 13.151 -15.915 0.66 20.37 276 CYS A CA 1
ATOM 1917 C CA B CYS A 1 229 ? -3.444 13.138 -15.916 0.34 21.37 276 CYS A CA 1
ATOM 1918 C C . CYS A 1 229 ? -2.509 13.360 -14.733 1.00 16.61 276 CYS A C 1
ATOM 1919 O O . CYS A 1 229 ? -2.938 13.424 -13.576 1.00 14.85 276 CYS A O 1
ATOM 1924 N N . ASP A 1 230 ? -1.220 13.468 -15.024 1.00 13.69 277 ASP A N 1
ATOM 1925 C CA . ASP A 1 230 ? -0.222 13.643 -13.980 1.00 12.93 277 ASP A CA 1
ATOM 1926 C C . ASP A 1 230 ? -0.427 14.945 -13.211 1.00 13.94 277 ASP A C 1
ATOM 1927 O O . ASP A 1 230 ? -0.225 15.002 -11.993 1.00 14.67 277 ASP A O 1
ATOM 1932 N N . GLU A 1 231 ? -0.834 15.995 -13.914 1.00 13.22 278 GLU A N 1
ATOM 1933 C CA . GLU A 1 231 ? -1.069 17.259 -13.234 1.00 14.65 278 GLU A CA 1
ATOM 1934 C C . GLU A 1 231 ? -2.247 17.161 -12.261 1.00 14.23 278 GLU A C 1
ATOM 1935 O O . GLU A 1 231 ? -2.199 17.740 -11.184 1.00 14.57 278 GLU A O 1
ATOM 1941 N N . TYR A 1 232 ? -3.289 16.409 -12.622 1.00 14.75 279 TYR A N 1
ATOM 1942 C CA . TYR A 1 232 ? -4.387 16.134 -11.684 1.00 14.44 279 TYR A CA 1
ATOM 1943 C C . TYR A 1 232 ? -3.909 15.350 -10.463 1.00 13.28 279 TYR A C 1
ATOM 1944 O O . TYR A 1 232 ? -4.353 15.607 -9.342 1.00 15.60 279 TYR A O 1
ATOM 1953 N N . VAL A 1 233 ? -3.018 14.383 -10.674 1.00 14.20 280 VAL A N 1
ATOM 1954 C CA . VAL A 1 233 ? -2.429 13.650 -9.554 1.00 15.71 280 VAL A CA 1
ATOM 1955 C C . VAL A 1 233 ? -1.663 14.604 -8.633 1.00 15.40 280 VAL A C 1
ATOM 1956 O O . VAL A 1 233 ? -1.859 14.593 -7.414 1.00 16.89 280 VAL A O 1
ATOM 1960 N N . GLN A 1 234 ? -0.799 15.430 -9.219 1.00 14.20 281 GLN A N 1
ATOM 1961 C CA . GLN A 1 234 ? 0.007 16.368 -8.434 1.00 15.64 281 GLN A CA 1
ATOM 1962 C C . GLN A 1 234 ? -0.865 17.338 -7.647 1.00 15.34 281 GLN A C 1
ATOM 1963 O O . GLN A 1 234 ? -0.639 17.565 -6.461 1.00 17.46 281 GLN A O 1
ATOM 1969 N N . GLN A 1 235 ? -1.849 17.928 -8.319 1.00 14.96 282 GLN A N 1
ATOM 1970 C CA A GLN A 1 235 ? -2.719 18.930 -7.703 0.52 14.80 282 GLN A CA 1
ATOM 1971 C CA B GLN A 1 235 ? -2.683 18.931 -7.672 0.48 17.40 282 GLN A CA 1
ATOM 1972 C C . GLN A 1 235 ? -3.583 18.334 -6.593 1.00 16.29 282 GLN A C 1
ATOM 1973 O O . GLN A 1 235 ? -3.739 18.924 -5.529 1.00 17.58 282 GLN A O 1
ATOM 1984 N N A SER A 1 236 ? -4.140 17.151 -6.842 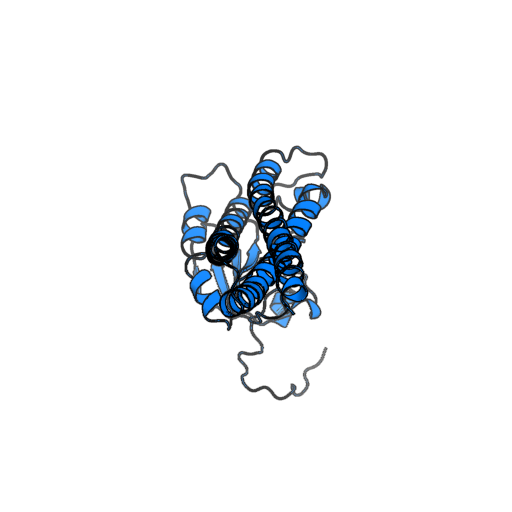0.59 16.44 283 SER A N 1
ATOM 1985 N N B SER A 1 236 ? -4.166 17.172 -6.858 0.41 18.88 283 SER A N 1
ATOM 1986 C CA A SER A 1 236 ? -4.998 16.507 -5.849 0.59 18.64 283 SER A CA 1
ATOM 1987 C CA B SER A 1 236 ? -4.970 16.500 -5.848 0.41 23.25 283 SER A CA 1
ATOM 1988 C C A SER A 1 236 ? -4.183 16.010 -4.647 0.59 22.15 283 SER A C 1
ATOM 1989 C C B SER A 1 236 ? -4.111 16.165 -4.642 0.41 21.29 283 SER A C 1
ATOM 1990 O O A SER A 1 236 ? -4.648 16.055 -3.507 0.59 17.23 283 SER A O 1
ATOM 1991 O O B SER A 1 236 ? -4.478 16.449 -3.501 0.41 17.91 283 SER A O 1
ATOM 1996 N N . GLU A 1 237 ? -2.960 15.557 -4.903 1.00 19.50 284 GLU A N 1
ATOM 1997 C CA . GLU A 1 237 ? -2.057 15.155 -3.833 1.00 19.13 284 GLU A CA 1
ATOM 1998 C C . GLU A 1 237 ? -1.701 16.337 -2.930 1.00 17.35 284 GLU A C 1
ATOM 1999 O O . GLU A 1 237 ? -1.723 16.227 -1.705 1.00 20.07 284 GLU A O 1
ATOM 2005 N N . SER A 1 238 ? -1.374 17.468 -3.545 1.00 18.33 285 SER A N 1
ATOM 2006 C CA A SER A 1 238 ? -1.000 18.669 -2.807 0.61 17.76 285 SER A CA 1
ATOM 2007 C CA B SER A 1 238 ? -1.001 18.667 -2.801 0.39 20.80 285 SER A CA 1
ATOM 2008 C C . SER A 1 238 ? -2.168 19.190 -1.972 1.00 17.03 285 SER A C 1
ATOM 2009 O O . SER A 1 238 ? -1.996 19.613 -0.826 1.00 19.38 285 SER A O 1
ATOM 2014 N N . LEU A 1 239 ? -3.359 19.159 -2.552 1.00 16.53 286 LEU A N 1
ATOM 2015 C CA . LEU A 1 239 ? -4.544 19.637 -1.855 1.00 16.84 286 LEU A CA 1
ATOM 2016 C C . LEU A 1 239 ? -4.878 18.725 -0.665 1.00 15.15 286 LEU A C 1
ATOM 2017 O O . LEU A 1 239 ? -5.242 19.200 0.409 1.00 18.25 286 LEU A O 1
ATOM 2022 N N . ILE A 1 240 ? -4.751 17.415 -0.858 1.00 15.36 287 ILE A N 1
ATOM 2023 C CA . ILE A 1 240 ? -4.943 16.463 0.236 1.00 15.78 287 ILE A CA 1
ATOM 2024 C C . ILE A 1 240 ? -3.956 16.728 1.373 1.00 16.32 287 ILE A C 1
ATOM 2025 O O . ILE A 1 240 ? -4.320 16.689 2.553 1.00 17.77 287 ILE A O 1
ATOM 2030 N N . GLN A 1 241 ? -2.707 17.012 1.017 1.00 15.97 288 GLN A N 1
ATOM 2031 C CA . GLN A 1 241 ? -1.712 17.349 2.027 1.00 18.87 288 GLN A CA 1
ATOM 2032 C C . GLN A 1 241 ? -2.095 18.639 2.762 1.00 16.64 288 GLN A C 1
ATOM 2033 O O . GLN A 1 241 ? -1.916 18.736 3.981 1.00 19.82 288 GLN A O 1
ATOM 2039 N N . ASP A 1 242 ? -2.620 19.621 2.030 1.00 17.22 289 ASP A N 1
ATOM 2040 C CA . ASP A 1 242 ? -3.096 20.862 2.650 1.00 17.78 289 ASP A CA 1
ATOM 2041 C C . ASP A 1 242 ? -4.213 20.598 3.658 1.00 16.70 289 ASP A C 1
ATOM 2042 O O . ASP A 1 242 ? -4.274 21.218 4.725 1.00 18.07 289 ASP A O 1
ATOM 2047 N N . ILE A 1 243 ? -5.107 19.684 3.309 1.00 16.28 290 ILE A N 1
ATOM 2048 C CA . ILE A 1 243 ? -6.193 19.306 4.202 1.00 16.39 290 ILE A CA 1
ATOM 2049 C C . ILE A 1 243 ? -5.645 18.652 5.469 1.00 15.16 290 ILE A C 1
ATOM 2050 O O . ILE A 1 243 ? -6.085 18.962 6.570 1.00 15.44 290 ILE A O 1
ATOM 2055 N N . LYS A 1 244 ? -4.682 17.750 5.316 1.00 15.80 291 LYS A N 1
ATOM 2056 C CA . LYS A 1 244 ? -4.082 17.092 6.473 1.00 16.12 291 LYS A CA 1
ATOM 2057 C C . LYS A 1 244 ? -3.382 18.105 7.373 1.00 14.43 291 LYS A C 1
ATOM 2058 O O . LYS A 1 244 ? -3.474 18.030 8.601 1.00 15.70 291 LYS A O 1
ATOM 2064 N N A SER A 1 245 ? -2.691 19.060 6.759 0.43 22.11 292 SER A N 1
ATOM 2065 N N B SER A 1 245 ? -2.677 19.051 6.760 0.57 15.11 292 SER A N 1
ATOM 2066 C CA A SER A 1 245 ? -1.998 20.097 7.515 0.43 21.60 292 SER A CA 1
ATOM 2067 C CA B SER A 1 245 ? -2.006 20.104 7.509 0.57 17.26 292 SER A CA 1
ATOM 2068 C C A SER A 1 245 ? -2.990 20.965 8.283 0.43 25.42 292 SER A C 1
ATOM 2069 C C B SER A 1 245 ? -3.022 20.915 8.304 0.57 17.32 292 SER A C 1
ATOM 2070 O O A SER A 1 245 ? -2.765 21.298 9.448 0.43 24.06 292 SER A O 1
ATOM 2071 O O B SER A 1 245 ? -2.848 21.162 9.501 0.57 15.73 292 SER A O 1
ATOM 2076 N N . THR A 1 246 ? -4.093 21.319 7.630 1.00 15.80 293 THR A N 1
ATOM 2077 C CA . THR A 1 246 ? -5.148 22.108 8.265 1.00 17.11 293 THR A CA 1
ATOM 2078 C C . THR A 1 246 ? -5.790 21.357 9.437 1.00 15.78 293 THR A C 1
ATOM 2079 O O . THR A 1 246 ? -6.059 21.943 10.483 1.00 17.19 293 THR A O 1
ATOM 2083 N N . GLU A 1 247 ? -6.035 20.059 9.262 1.00 15.84 294 GLU A N 1
ATOM 2084 C CA . GLU A 1 247 ? -6.596 19.241 10.336 1.00 15.07 294 GLU A CA 1
ATOM 2085 C C . GLU A 1 247 ? -5.694 19.271 11.557 1.00 16.88 294 GLU A C 1
ATOM 2086 O O . GLU A 1 247 ? -6.169 19.365 12.687 1.00 15.60 294 GLU A O 1
ATOM 2092 N N . GLU A 1 248 ? -4.391 19.162 11.324 1.00 14.09 295 GLU A N 1
ATOM 2093 C CA . GLU A 1 248 ? -3.427 19.190 12.413 1.00 13.42 295 GLU A CA 1
ATOM 2094 C C . GLU A 1 248 ? -3.380 20.557 13.097 1.00 12.93 295 GLU A C 1
ATOM 2095 O O . GLU A 1 248 ? -3.322 20.644 14.321 1.00 14.93 295 GLU A O 1
ATOM 2101 N N . ILE A 1 249 ? -3.398 21.621 12.305 1.00 13.43 296 ILE A N 1
ATOM 2102 C CA . ILE A 1 249 ? -3.375 22.976 12.851 1.00 13.63 296 ILE A CA 1
ATOM 2103 C C . ILE A 1 249 ? -4.634 23.236 13.682 1.00 12.60 296 ILE A C 1
ATOM 2104 O O . ILE A 1 249 ? -4.562 23.718 14.814 1.00 13.56 296 ILE A O 1
ATOM 2109 N N . VAL A 1 250 ? -5.789 22.889 13.127 1.00 13.51 297 VAL A N 1
ATOM 2110 C CA . VAL A 1 250 ? -7.049 23.078 13.839 1.00 12.37 297 VAL A CA 1
ATOM 2111 C C . VAL A 1 250 ? -7.046 22.276 15.137 1.00 12.49 297 VAL A C 1
ATOM 2112 O O . VAL A 1 250 ? -7.507 22.749 16.174 1.00 13.44 297 VAL A O 1
ATOM 2116 N N . ASN A 1 251 ? -6.484 21.072 15.082 1.00 10.94 298 ASN A N 1
ATOM 2117 C CA . ASN A 1 251 ? -6.402 20.225 16.265 1.00 12.77 298 ASN A CA 1
ATOM 2118 C C . ASN A 1 251 ? -5.637 20.902 17.402 1.00 12.93 298 ASN A C 1
ATOM 2119 O O . ASN A 1 251 ? -6.034 20.840 18.568 1.00 13.63 298 ASN A O 1
ATOM 2124 N N . ILE A 1 252 ? -4.529 21.547 17.053 1.00 11.33 299 ILE A N 1
ATOM 2125 C CA . ILE A 1 252 ? -3.703 22.252 18.032 1.00 11.53 299 ILE A CA 1
ATOM 2126 C C . ILE A 1 252 ? -4.466 23.444 18.622 1.00 12.91 299 ILE A C 1
ATOM 2127 O O . ILE A 1 252 ? -4.433 23.693 19.831 1.00 14.40 299 ILE A O 1
ATOM 2132 N N . ILE A 1 253 ? -5.164 24.182 17.770 1.00 13.68 300 ILE A N 1
ATOM 2133 C CA A ILE A 1 253 ? -5.960 25.314 18.226 0.67 14.51 300 ILE A CA 1
ATOM 2134 C CA B ILE A 1 253 ? -5.960 25.315 18.234 0.33 21.16 300 ILE A CA 1
ATOM 2135 C C . ILE A 1 253 ? -7.078 24.847 19.163 1.00 13.80 300 ILE A C 1
ATOM 2136 O O . ILE A 1 253 ? -7.328 25.451 20.215 1.00 17.91 300 ILE A O 1
ATOM 2145 N N . LEU A 1 254 ? -7.748 23.764 18.786 1.00 14.49 301 LEU A N 1
ATOM 2146 C CA . LEU A 1 254 ? -8.806 23.218 19.632 1.00 16.41 301 LEU A CA 1
ATOM 2147 C C . LEU A 1 254 ? -8.249 22.779 20.988 1.00 18.23 301 LEU A C 1
ATOM 2148 O O . LEU A 1 254 ? -8.881 22.983 22.030 1.00 22.59 301 LEU A O 1
ATOM 2153 N N . ASP A 1 255 ? -7.068 22.172 20.979 1.00 15.94 302 ASP A N 1
ATOM 2154 C CA . ASP A 1 255 ? -6.445 21.759 22.227 1.00 15.91 302 ASP A CA 1
ATOM 2155 C C . ASP A 1 255 ? -6.117 22.960 23.109 1.00 21.50 302 ASP A C 1
ATOM 2156 O O . ASP A 1 255 ? -6.323 22.934 24.327 1.00 24.54 302 ASP A O 1
ATOM 2161 N N . ALA A 1 256 ? -5.593 24.011 22.487 1.00 22.88 303 ALA A N 1
ATOM 2162 C CA . ALA A 1 256 ? -5.129 25.177 23.227 1.00 28.66 303 ALA A CA 1
ATOM 2163 C C . ALA A 1 256 ? -6.274 25.887 23.936 1.00 35.06 303 ALA A C 1
ATOM 2164 O O . ALA A 1 256 ? -6.051 26.685 24.849 1.00 30.07 303 ALA A O 1
ATOM 2166 N N . ASN A 1 257 ? -7.499 25.589 23.513 1.00 29.49 304 ASN A N 1
ATOM 2167 C CA . ASN A 1 257 ? -8.687 26.187 24.110 1.00 51.12 304 ASN A CA 1
ATOM 2168 C C . ASN A 1 257 ? -9.504 25.194 24.932 1.00 54.89 304 ASN A C 1
ATOM 2169 O O . ASN A 1 257 ? -10.705 25.379 25.121 1.00 62.15 304 ASN A O 1
ATOM 2174 N N . ARG A 1 258 ? -8.853 24.140 25.415 1.00 44.63 305 ARG A N 1
ATOM 2175 C CA . ARG A 1 258 ? -9.534 23.142 26.233 1.00 48.43 305 ARG A CA 1
ATOM 2176 C C . ARG A 1 258 ? -9.353 23.441 27.718 1.00 62.63 305 ARG A C 1
ATOM 2177 O O . ARG A 1 258 ? -8.475 24.214 28.103 1.00 72.84 305 ARG A O 1
#

Nearest PDB structures (foldseek):
  3rkg-assembly1_A  TM=1.004E+00  e=2.030E-41  Saccharomyces cerevisiae
  8q8p-assembly1_A  TM=9.079E-01  e=2.126E-19  Thermochaetoides thermophila
  8q8q-assembly1_A  TM=8.985E-01  e=1.095E-18  Thermochaetoides thermophila
  8ts1-assembly1_A  TM=8.422E-01  e=6.670E-11  Homo sapiens
  8ip4-assembly1_A  TM=8.158E-01  e=5.720E-11  Homo sapiens

Secondary structure (DSSP, 8-state):
----PPPP-S-GGGGEEEEEEE-TTS-EEEEEEEEEHHHHHHHTT--GGGGGGTSS--SS---EEEE-SS-EEEEETTEEEEE-SS-EEEE--S-HHHHHHHHHHHHHHHHHHH-SS--SS-HHHHHHHHHHHHHHHHHHHHHHHHHHHHHHHHHHHHHS--HHHHHHHHHHHHHHHHHHHHHHHHHHHHHHHHT-HHHHHHT--SS---TTS--HHHHHHHHHHHHHHHHHHHHHHHHHHHHHHHHHHHHHHHHHT-

Solvent-accessible surface area: 15175 Å² total; per-residue (Å²): 239,124,158,139,114,106,172,124,87,125,48,80,80,53,67,78,9,32,0,6,3,0,40,65,149,0,62,48,99,27,124,75,67,124,42,71,33,121,70,4,2,106,126,15,82,9,151,84,211,22,30,112,47,1,24,76,34,63,132,100,42,112,21,15,19,49,16,38,111,119,6,0,0,0,2,1,56,26,0,15,0,0,0,37,137,56,65,0,15,4,4,45,32,96,53,109,62,9,46,64,82,16,70,85,0,13,166,66,0,49,68,67,1,34,35,122,194,41,122,117,40,68,16,0,8,27,0,0,36,4,0,1,69,16,0,5,56,15,2,58,91,50,30,101,97,32,6,102,44,0,81,129,14,24,80,62,6,153,129,116,50,52,166,122,43,30,151,80,0,52,89,48,17,139,50,0,45,110,5,49,93,88,0,48,94,3,46,57,30,0,58,110,9,39,138,53,72,92,44,0,5,54,0,20,23,69,68,180,55,59,60,200,64,121,7,56,121,3,50,118,19,0,87,78,19,48,69,56,0,22,94,24,4,100,106,0,93,60,16,23,98,68,3,107,46,28,56,115,101,6,96,119,69,49,76,82,121,227

GO terms:
  GO:0005743 mitochondrial inner membrane (C, IDA)
  GO:0045016 mitochondrial magnesium ion transmembrane transport (P, IDA)
  GO:0015095 magnesium ion transmembrane transporter activity (F, IDA)
  GO:1901612 cardiolipin binding (F, IDA)
  GO:0005739 mitochondrion (C, HDA)
  GO:0045016 mitochondrial magnesium ion transmembrane transport (P, IMP)
  GO:0015095 magnesium ion transmembrane transporter activity (F, IMP)
  GO:0005515 protein binding (F, IPI)

Foldseek 3Di:
DDDDDDDDDPDPLVQWWFWWKAFQLLHTDDGRDTDRQCVVCVVVVHHPVCSLLAHQDQPPDFFDWDLDQAWTFTDAHLWTWIFGQTMIITTHYPDPVSNVLVVVLSVQSSCQLNDPVPPPDGNRVSNVLSVLVSRLVVLVVLLCVLLVVLVVLLVVCVVPNDPVSLVVNVVSLVSLVVSLVSLVSVLVNLVVCLVDLVSLQSSPNPDHGDSPDDSPVVSVSSVVSSVSSVVSNVVSVVSSVSSVVSVVVSVVVVVVVD